Protein AF-0000000071359911 (afdb_homodimer)

pLDDT: mean 90.29, std 14.59, range [31.33, 98.94]

Secondary structure (DSSP, 8-state):
-TTGGGTHHHHHHHHHHHHHHHHHHHHHHSHHHHHHHHHHHHHHHHHHHS-HHHIIIIIHHHHHHHHHHHHHHHHHHT---HHHHHHHHHHHHHHHHHHHHHHHHGGGT-GGGHHHHHHHHHHHHHHHHHHHHHHHT--TTS----SS--S--/-TTGGGSHHHHHHHHHHHHHHHHHHHHHHSHHHHHHHHHHHHHHHHHHHS-HHHIIIIIHHHHHHHHHHHHHHHHHHT---HHHHHHHHHHHHHHHHHHHHHHHHGGGT-GGGHHHHHHHHHHHHHHHHHHHHHHHT--TTS----SS--S--

Foldseek 3Di:
DPPPVVPPVVVVVVVVVVVVVVLVVVLCPDPLLVLLVVLLVLLVVLLVPADPVLVVVPNVLLNVLSVLLNVLSSQLSVDQALQSVVVSLVSNVVSLVVNLVVLVVSCVPPVPRVVSSVVSNVSSVVSVVSSVVVNVPRDLVRHDDPPPPPSVD/DPPPVVPPVVVVVVVVVVVVVVLVVVLCPDPLLVLLVVLLVLLVVLLVPADPVLVVVPNVLLNVLSVLLNVLSSQLSVDQALQSVVVSLVSNVVSLVVNLVVLVVSCVPPVPRVVSSVVSNVSSVVSVVSSVVVNVPRDLVRHDDPPPPPSVD

Organism: NCBI:txid346377

Solvent-accessible surface area (backbone atoms only — not comparable to full-atom values): 16620 Å² total; per-residue (Å²): 135,82,75,67,70,65,59,66,59,51,55,56,46,51,51,47,50,51,49,50,49,52,51,50,49,53,52,58,67,32,69,60,43,46,44,31,49,50,42,32,52,46,42,52,54,42,42,69,67,44,55,71,69,55,29,72,73,42,29,65,60,42,49,49,24,30,52,45,32,41,52,25,50,54,53,24,73,72,51,75,40,29,47,59,31,50,51,24,49,49,53,27,51,54,28,51,51,51,40,51,52,44,57,68,51,45,53,77,79,46,68,85,51,53,70,54,36,52,54,43,49,52,46,52,51,54,39,45,56,45,47,32,58,54,60,70,68,60,52,79,83,44,54,74,90,82,76,61,76,65,79,76,122,134,84,73,67,71,65,57,67,58,51,57,59,48,50,52,47,51,51,48,51,49,51,51,51,51,52,52,59,67,32,69,60,44,46,42,33,49,50,44,32,53,44,43,52,54,41,42,70,68,44,54,71,68,52,28,72,72,41,29,64,60,43,48,48,23,32,49,46,33,41,51,26,50,54,52,25,72,74,52,76,42,30,46,58,30,50,51,24,49,48,52,26,50,54,28,50,52,52,41,51,52,45,56,67,51,46,55,77,79,46,70,85,49,53,69,54,37,52,54,42,49,50,46,51,52,53,38,46,56,45,45,32,58,54,60,69,67,59,54,79,84,44,53,74,88,83,76,60,76,65,79,76,124

Nearest PDB structures (foldseek):
  2rld-assembly1_B  TM=8.698E-01  e=1.666E-02  Bacteroides thetaiotaomicron VPI-5482
  2gsc-assembly1_D  TM=9.274E-01  e=1.027E-01  Xanthomonas campestris pv. campestris
  2rld-assembly1_E  TM=7.750E-01  e=4.577E-02  Bacteroides thetaiotaomicron VPI-5482
  1x8z-assembly1_A-2  TM=4.095E-01  e=6.198E-02  Arabidopsis thaliana
  1x8z-assembly3_A  TM=4.095E-01  e=6.198E-02  Arabidopsis thaliana

Sequence (306 aa):
MWNDFEDDDSWDEEDDGEGYRREQERIENHPVMQKAKDILHLTEAMVGALDEMSKDMYGTFMIEDATLICGKFSGAEGVDDYILKMENAVFMKVHARHLNSMTYSVPMVDTHAEEHLELLRDALEEFKLLFVEWVKGFDPSHKYDDGWGLFLNMWNDFEDDDSWDEEDDGEGYRREQERIENHPVMQKAKDILHLTEAMVGALDEMSKDMYGTFMIEDATLICGKFSGAEGVDDYILKMENAVFMKVHARHLNSMTYSVPMVDTHAEEHLELLRDALEEFKLLFVEWVKGFDPSHKYDDGWGLFLN

Structure (mmCIF, N/CA/C/O backbone):
data_AF-0000000071359911-model_v1
#
loop_
_entity.id
_entity.type
_entity.pdbx_description
1 polymer 'Uncharacterized protein'
#
loop_
_atom_site.group_PDB
_atom_site.id
_atom_site.type_symbol
_atom_site.label_atom_id
_atom_site.label_alt_id
_atom_site.label_comp_id
_atom_site.label_asym_id
_atom_site.label_entity_id
_atom_site.label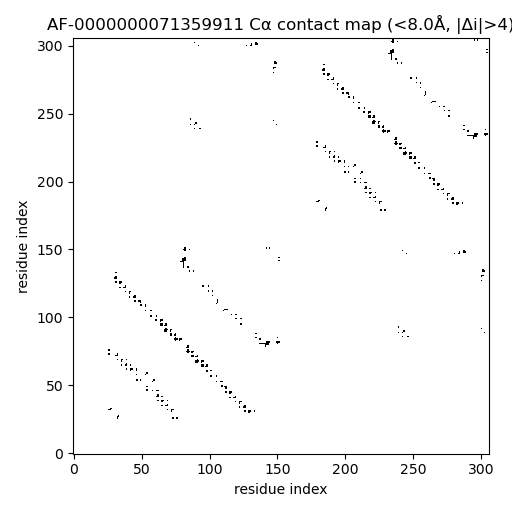_seq_id
_atom_site.pdbx_PDB_ins_code
_atom_site.Cartn_x
_atom_site.Cartn_y
_atom_site.Cartn_z
_atom_site.occupancy
_atom_site.B_iso_or_equiv
_atom_site.auth_seq_id
_atom_site.auth_comp_id
_atom_site.auth_asym_id
_atom_site.auth_atom_id
_atom_site.pdbx_PDB_model_num
ATOM 1 N N . MET A 1 1 ? 49.844 -25.766 -6.02 1 31.33 1 MET A N 1
ATOM 2 C CA . MET A 1 1 ? 49.844 -24.422 -6.57 1 31.33 1 MET A CA 1
ATOM 3 C C . MET A 1 1 ? 48.438 -23.797 -6.484 1 31.33 1 MET A C 1
ATOM 5 O O . MET A 1 1 ? 48.156 -22.828 -7.195 1 31.33 1 MET A O 1
ATOM 9 N N . TRP A 1 2 ? 47.344 -24.438 -5.957 1 46.53 2 TRP A N 1
ATOM 10 C CA . TRP A 1 2 ? 45.906 -24.203 -5.898 1 46.53 2 TRP A CA 1
ATOM 11 C C . TRP A 1 2 ? 45.562 -23.047 -4.965 1 46.53 2 TRP A C 1
ATOM 13 O O . TRP A 1 2 ? 44.406 -22.781 -4.684 1 46.53 2 TRP A O 1
ATOM 23 N N . ASN A 1 3 ? 46.438 -22.484 -4.098 1 48 3 ASN A N 1
ATOM 24 C CA . ASN A 1 3 ? 46.188 -21.5 -3.051 1 48 3 ASN A CA 1
ATOM 25 C C . ASN A 1 3 ? 45.875 -20.125 -3.641 1 48 3 ASN A C 1
ATOM 27 O O . ASN A 1 3 ? 45.562 -19.188 -2.906 1 48 3 ASN A O 1
ATOM 31 N N . ASP A 1 4 ? 46.375 -19.781 -4.836 1 44.22 4 ASP A N 1
ATOM 32 C CA . ASP A 1 4 ? 46.344 -18.375 -5.223 1 44.22 4 ASP A CA 1
ATOM 33 C C . ASP A 1 4 ? 44.938 -17.969 -5.707 1 44.22 4 ASP A C 1
ATOM 35 O O . ASP A 1 4 ? 44.781 -16.875 -6.266 1 44.22 4 ASP A O 1
ATOM 39 N N . PHE A 1 5 ? 44.062 -18.812 -6.039 1 47 5 PHE A N 1
ATOM 40 C CA . PHE A 1 5 ? 42.781 -18.375 -6.539 1 47 5 PHE A CA 1
ATOM 41 C C . PHE A 1 5 ? 42 -17.625 -5.457 1 47 5 PHE A C 1
ATOM 43 O O . PHE A 1 5 ? 40.906 -17.141 -5.695 1 47 5 PHE A O 1
ATOM 50 N N . GLU A 1 6 ? 42.344 -17.766 -4.176 1 46.88 6 GLU A N 1
ATOM 51 C CA . GLU A 1 6 ? 41.562 -17.047 -3.162 1 46.88 6 GLU A CA 1
ATOM 52 C C . GLU A 1 6 ? 41.75 -15.539 -3.307 1 46.88 6 GLU A C 1
ATOM 54 O O . GLU A 1 6 ? 41.062 -14.766 -2.615 1 46.88 6 GLU A O 1
ATOM 59 N N . ASP A 1 7 ? 42.75 -15.047 -3.869 1 49.53 7 ASP A N 1
ATOM 60 C CA . ASP A 1 7 ? 43.031 -13.625 -3.742 1 49.53 7 ASP A CA 1
ATOM 61 C C . ASP A 1 7 ? 42.031 -12.805 -4.566 1 49.53 7 ASP A C 1
ATOM 63 O O . ASP A 1 7 ? 41.688 -11.672 -4.195 1 49.53 7 ASP A O 1
ATOM 67 N N . ASP A 1 8 ? 41.719 -13.25 -5.801 1 48.25 8 ASP A N 1
ATOM 68 C CA . ASP A 1 8 ? 41 -12.328 -6.68 1 48.25 8 ASP A CA 1
ATOM 69 C C . ASP A 1 8 ? 39.562 -12.188 -6.258 1 48.25 8 ASP A C 1
ATOM 71 O O . ASP A 1 8 ? 38.875 -11.234 -6.652 1 48.25 8 ASP A O 1
ATOM 75 N N . ASP A 1 9 ? 38.969 -13.133 -5.586 1 52.31 9 ASP A N 1
ATOM 76 C CA . ASP A 1 9 ? 37.594 -13 -5.188 1 52.31 9 ASP A CA 1
ATOM 77 C C . ASP A 1 9 ? 37.438 -11.977 -4.062 1 52.31 9 ASP A C 1
ATOM 79 O O . ASP A 1 9 ? 36.312 -11.586 -3.717 1 52.31 9 ASP A O 1
ATOM 83 N N . SER A 1 10 ? 38.469 -11.734 -3.219 1 55.44 10 SER A N 1
ATOM 84 C CA . SER A 1 10 ? 38.375 -10.758 -2.139 1 55.44 10 SER A CA 1
ATOM 85 C C . SER A 1 10 ? 38.219 -9.344 -2.686 1 55.44 10 SER A C 1
ATOM 87 O O . SER A 1 10 ? 37.531 -8.508 -2.078 1 55.44 10 SER A O 1
ATOM 89 N N . TRP A 1 11 ? 38.875 -9.039 -3.736 1 54.91 11 TRP A N 1
ATOM 90 C CA . TRP A 1 11 ? 38.781 -7.699 -4.297 1 54.91 11 TRP A CA 1
ATOM 91 C C . TRP A 1 11 ? 37.375 -7.414 -4.816 1 54.91 11 TRP A C 1
ATOM 93 O O . TRP A 1 11 ? 36.844 -6.324 -4.605 1 54.91 11 TRP A O 1
ATOM 103 N N . ASP A 1 12 ? 36.812 -8.391 -5.508 1 57.41 12 ASP A N 1
ATOM 104 C CA . ASP A 1 12 ? 35.469 -8.195 -6.051 1 57.41 12 ASP A CA 1
ATOM 105 C C . ASP A 1 12 ? 34.438 -8.094 -4.93 1 57.41 12 ASP A C 1
ATOM 107 O O . ASP A 1 12 ? 33.469 -7.34 -5.039 1 57.41 12 ASP A O 1
ATOM 111 N N . GLU A 1 13 ? 34.75 -8.82 -3.908 1 58.38 13 GLU A N 1
ATOM 112 C CA . GLU A 1 13 ? 33.844 -8.773 -2.768 1 58.38 13 GLU A CA 1
ATOM 113 C C . GLU A 1 13 ? 33.969 -7.441 -2.027 1 58.38 13 GLU A C 1
ATOM 115 O O . GLU A 1 13 ? 32.969 -6.871 -1.599 1 58.38 13 GLU A O 1
ATOM 120 N N . GLU A 1 14 ? 35.219 -6.988 -1.696 1 58.81 14 GLU A N 1
ATOM 121 C CA . GLU A 1 14 ? 35.438 -5.699 -1.05 1 58.81 14 GLU A CA 1
ATOM 122 C C . GLU A 1 14 ? 34.781 -4.566 -1.85 1 58.81 14 GLU A C 1
ATOM 124 O O . GLU A 1 14 ? 34.188 -3.662 -1.275 1 58.81 14 GLU A O 1
ATOM 129 N N . ASP A 1 15 ? 34.938 -4.691 -3.182 1 62.59 15 ASP A N 1
ATOM 130 C CA . ASP A 1 15 ? 34.375 -3.684 -4.07 1 62.59 15 ASP A CA 1
ATOM 131 C C . ASP A 1 15 ? 32.844 -3.705 -4.012 1 62.59 15 ASP A C 1
ATOM 133 O O . ASP A 1 15 ? 32.219 -2.652 -3.967 1 62.59 15 ASP A O 1
ATOM 137 N N . ASP A 1 16 ? 32.375 -4.945 -3.791 1 74.56 16 ASP A N 1
ATOM 138 C CA . ASP A 1 16 ? 30.938 -5.078 -3.691 1 74.56 16 ASP A CA 1
ATOM 139 C C . ASP A 1 16 ? 30.422 -4.52 -2.365 1 74.56 16 ASP A C 1
ATOM 141 O O . ASP A 1 16 ? 29.391 -3.852 -2.328 1 74.56 16 ASP A O 1
ATOM 145 N N . GLY A 1 17 ? 31.188 -4.746 -1.296 1 81.25 17 GLY A N 1
ATOM 146 C CA . GLY A 1 17 ? 30.812 -4.211 0.006 1 81.25 17 GLY A CA 1
ATOM 147 C C . GLY A 1 17 ? 30.859 -2.697 0.066 1 81.25 17 GLY A C 1
ATOM 148 O O . GLY A 1 17 ? 29.953 -2.066 0.623 1 81.25 17 GLY A O 1
ATOM 149 N N . GLU A 1 18 ? 31.953 -2.17 -0.517 1 86.31 18 GLU A N 1
ATOM 150 C CA . GLU A 1 18 ? 32.062 -0.715 -0.556 1 86.31 18 GLU A CA 1
ATOM 151 C C . GLU A 1 18 ? 30.969 -0.087 -1.401 1 86.31 18 GLU A C 1
ATOM 153 O O . GLU A 1 18 ? 30.453 0.979 -1.063 1 86.31 18 GLU A O 1
ATOM 158 N N . GLY A 1 19 ? 30.688 -0.692 -2.523 1 87.25 19 GLY A N 1
ATOM 159 C CA . GLY A 1 19 ? 29.594 -0.231 -3.352 1 87.25 19 GLY A CA 1
ATOM 160 C C . GLY A 1 19 ? 28.25 -0.23 -2.625 1 87.25 19 GLY A C 1
ATOM 161 O O . GLY A 1 19 ? 27.484 0.731 -2.723 1 87.25 19 GLY A O 1
ATOM 162 N N . TYR A 1 20 ? 28.031 -1.279 -1.991 1 89.5 20 TYR A N 1
ATOM 163 C CA . TYR A 1 20 ? 26.812 -1.385 -1.191 1 89.5 20 TYR A CA 1
ATOM 164 C C . TYR A 1 20 ? 26.766 -0.294 -0.128 1 89.5 20 TYR A C 1
ATOM 166 O O . TYR A 1 20 ? 25.734 0.343 0.068 1 89.5 20 TYR A O 1
ATOM 174 N N . ARG A 1 21 ? 27.875 -0.057 0.559 1 87.56 21 ARG A N 1
ATOM 175 C CA . ARG A 1 21 ? 27.922 0.97 1.596 1 87.56 21 ARG A CA 1
ATOM 176 C C . ARG A 1 21 ? 27.672 2.354 1.007 1 87.56 21 ARG A C 1
ATOM 178 O O . ARG A 1 21 ? 26.938 3.156 1.586 1 87.56 21 ARG A O 1
ATOM 185 N N . ARG A 1 22 ? 28.266 2.602 -0.035 1 90.81 22 ARG A N 1
ATOM 186 C CA . ARG A 1 22 ? 28.094 3.893 -0.691 1 90.81 22 ARG A CA 1
ATOM 187 C C . ARG A 1 22 ? 26.641 4.105 -1.098 1 90.81 22 ARG A C 1
ATOM 189 O O . ARG A 1 22 ? 26.109 5.207 -0.957 1 90.81 22 ARG A O 1
ATOM 196 N N . GLU A 1 23 ? 25.984 3.1 -1.616 1 91.94 23 GLU A N 1
ATOM 197 C CA . GLU A 1 23 ? 24.578 3.172 -2.002 1 91.94 23 GLU A CA 1
ATOM 198 C C . GLU A 1 23 ? 23.688 3.424 -0.789 1 91.94 23 GLU A C 1
ATOM 200 O O . GLU A 1 23 ? 22.75 4.223 -0.855 1 91.94 23 GLU A O 1
ATOM 205 N N . GLN A 1 24 ? 23.953 2.809 0.26 1 92.62 24 GLN A N 1
ATOM 206 C CA . GLN A 1 24 ? 23.203 3 1.493 1 92.62 24 GLN A CA 1
ATOM 207 C C . GLN A 1 24 ? 23.344 4.43 2.01 1 92.62 24 GLN A C 1
ATOM 209 O O . GLN A 1 24 ? 22.375 5.035 2.457 1 92.62 24 GLN A O 1
ATOM 214 N N . GLU A 1 25 ? 24.547 4.91 1.975 1 94.12 25 GLU A N 1
ATOM 215 C CA . GLU A 1 25 ? 24.781 6.281 2.41 1 94.12 25 GLU A CA 1
ATOM 216 C C . GLU A 1 25 ? 24.031 7.277 1.53 1 94.12 25 GLU A C 1
ATOM 218 O O . GLU A 1 25 ? 23.484 8.266 2.027 1 94.12 25 GLU A O 1
ATOM 223 N N . ARG A 1 26 ? 24.141 7.004 0.265 1 96.12 26 ARG A N 1
ATOM 224 C CA . ARG A 1 26 ? 23.406 7.855 -0.667 1 96.12 26 ARG A CA 1
ATOM 225 C C . ARG A 1 26 ? 21.938 7.902 -0.315 1 96.12 26 ARG A C 1
ATOM 227 O O . ARG A 1 26 ? 21.328 8.984 -0.251 1 96.12 26 ARG A O 1
ATOM 234 N N . ILE A 1 27 ? 21.328 6.781 -0.063 1 97.06 27 ILE A N 1
ATOM 235 C CA . ILE A 1 27 ? 19.906 6.68 0.256 1 97.06 27 ILE A CA 1
ATOM 236 C C . ILE A 1 27 ? 19.625 7.359 1.595 1 97.06 27 ILE A C 1
ATOM 238 O O . ILE A 1 27 ? 18.703 8.164 1.71 1 97.06 27 ILE A O 1
ATOM 242 N N . GLU A 1 28 ? 20.438 7.117 2.553 1 96.88 28 GLU A N 1
ATOM 243 C CA . GLU A 1 28 ? 20.25 7.633 3.906 1 96.88 28 GLU A CA 1
ATOM 244 C C . GLU A 1 28 ? 20.359 9.156 3.938 1 96.88 28 GLU A C 1
ATOM 246 O O . GLU A 1 28 ? 19.688 9.812 4.73 1 96.88 28 GLU A O 1
ATOM 251 N N . ASN A 1 29 ? 21.156 9.727 3.098 1 97.25 29 ASN A N 1
ATOM 252 C CA . ASN A 1 29 ? 21.422 11.156 3.135 1 97.25 29 ASN A CA 1
ATOM 253 C C . ASN A 1 29 ? 20.484 11.93 2.191 1 97.25 29 ASN A C 1
ATOM 255 O O . ASN A 1 29 ? 20.516 13.156 2.162 1 97.25 29 ASN A O 1
ATOM 259 N N . HIS A 1 30 ? 19.719 11.219 1.435 1 98.56 30 HIS A N 1
ATOM 260 C CA . HIS A 1 30 ? 18.781 11.875 0.536 1 98.56 30 HIS A CA 1
ATOM 261 C C . HIS A 1 30 ? 17.781 12.719 1.313 1 98.56 30 HIS A C 1
ATOM 263 O O . HIS A 1 30 ? 17.281 12.289 2.357 1 98.56 30 HIS A O 1
ATOM 269 N N . PRO A 1 31 ? 17.406 13.883 0.87 1 98.69 31 PRO A N 1
ATOM 270 C CA . PRO A 1 31 ? 16.5 14.773 1.601 1 98.69 31 PRO A CA 1
ATOM 271 C C . PRO A 1 31 ? 15.148 14.125 1.901 1 98.69 31 PRO A C 1
ATOM 273 O O . PRO A 1 31 ? 14.594 14.32 2.984 1 98.69 31 PRO A O 1
ATOM 276 N N . VAL A 1 32 ? 14.617 13.367 0.978 1 98.88 32 VAL A N 1
ATOM 277 C CA . VAL A 1 32 ? 13.344 12.695 1.188 1 98.88 32 VAL A CA 1
ATOM 278 C C . VAL A 1 32 ? 13.469 11.688 2.326 1 98.88 32 VAL A C 1
ATOM 280 O O . VAL A 1 32 ? 12.594 11.594 3.188 1 98.88 32 VAL A O 1
ATOM 283 N N . MET A 1 33 ? 14.539 10.938 2.367 1 98.88 33 MET A N 1
ATOM 284 C CA . MET A 1 33 ? 14.766 9.977 3.441 1 98.88 33 MET A CA 1
ATOM 285 C C . MET A 1 33 ? 14.953 10.688 4.777 1 98.88 33 MET A C 1
ATOM 287 O O . MET A 1 33 ? 14.422 10.25 5.801 1 98.88 33 MET A O 1
ATOM 291 N N . GLN A 1 34 ? 15.703 11.742 4.75 1 98.81 34 GLN A N 1
ATOM 292 C CA . GLN A 1 34 ? 15.906 12.516 5.969 1 98.81 34 GLN A CA 1
ATOM 293 C C . GLN A 1 34 ? 14.578 12.992 6.547 1 98.81 34 GLN A C 1
ATOM 295 O O . GLN A 1 34 ? 14.344 12.883 7.754 1 98.81 34 GLN A O 1
ATOM 300 N N . LYS A 1 35 ? 13.742 13.461 5.691 1 98.94 35 LYS A N 1
ATOM 301 C CA . LYS A 1 35 ? 12.438 13.914 6.152 1 98.94 35 LYS A CA 1
ATOM 302 C C . LYS A 1 35 ? 11.57 12.742 6.598 1 98.94 35 LYS A C 1
ATOM 304 O O . LYS A 1 35 ? 10.82 12.852 7.57 1 98.94 35 LYS A O 1
ATOM 309 N N . ALA A 1 36 ? 11.602 11.617 5.879 1 98.94 36 ALA A N 1
ATOM 310 C CA . ALA A 1 36 ? 10.867 10.414 6.277 1 98.94 36 ALA A CA 1
ATOM 311 C C . ALA A 1 36 ? 11.305 9.945 7.664 1 98.94 36 ALA A C 1
ATOM 313 O O . ALA A 1 36 ? 10.469 9.586 8.492 1 98.94 36 ALA A O 1
ATOM 314 N N . LYS A 1 37 ? 12.555 9.969 7.906 1 98.81 37 LYS A N 1
ATOM 315 C CA . LYS A 1 37 ? 13.086 9.578 9.211 1 98.81 37 LYS A CA 1
ATOM 316 C C . LYS A 1 37 ? 12.648 10.562 10.297 1 98.81 37 LYS A C 1
ATOM 318 O O . LYS A 1 37 ? 12.352 10.164 11.422 1 98.81 37 LYS A O 1
ATOM 323 N N . ASP A 1 38 ? 12.719 11.844 9.953 1 98.69 38 ASP A N 1
ATOM 324 C CA . ASP A 1 38 ? 12.18 12.836 10.875 1 98.69 38 ASP A CA 1
ATOM 325 C C . ASP A 1 38 ? 10.734 12.5 11.258 1 98.69 38 ASP A C 1
ATOM 327 O O . ASP A 1 38 ? 10.375 12.555 12.438 1 98.69 38 ASP A O 1
ATOM 331 N N . ILE A 1 39 ? 9.938 12.109 10.289 1 98.88 39 ILE A N 1
ATOM 332 C CA . ILE A 1 39 ? 8.539 11.75 10.5 1 98.88 39 ILE A CA 1
ATOM 333 C C . ILE A 1 39 ? 8.453 10.531 11.406 1 98.88 39 ILE A C 1
ATOM 335 O O . ILE A 1 39 ? 7.645 10.5 12.336 1 98.88 39 ILE A O 1
ATOM 339 N N . LEU A 1 40 ? 9.266 9.586 11.125 1 98.81 40 LEU A N 1
ATOM 340 C CA . LEU A 1 40 ? 9.273 8.383 11.953 1 98.81 40 LEU A CA 1
ATOM 341 C C . LEU A 1 40 ? 9.602 8.719 13.398 1 98.81 40 LEU A C 1
ATOM 343 O O . LEU A 1 40 ? 8.906 8.289 14.32 1 98.81 40 LEU A O 1
ATOM 347 N N . HIS A 1 41 ? 10.602 9.555 13.625 1 98.12 41 HIS A N 1
ATOM 348 C CA . HIS A 1 41 ? 11.016 9.945 14.969 1 98.12 41 HIS A CA 1
ATOM 349 C C . HIS A 1 41 ? 9.922 10.734 15.672 1 98.12 41 HIS A C 1
ATOM 351 O O . HIS A 1 41 ? 9.625 10.492 16.844 1 98.12 41 HIS A O 1
ATOM 357 N N . LEU A 1 42 ? 9.344 11.68 14.992 1 97.5 42 LEU A N 1
ATOM 358 C CA . LEU A 1 42 ? 8.266 12.477 15.555 1 97.5 42 LEU A CA 1
ATOM 359 C C . LEU A 1 42 ? 7.066 11.594 15.906 1 97.5 42 LEU A C 1
ATOM 361 O O . LEU A 1 42 ? 6.422 11.789 16.938 1 97.5 42 LEU A O 1
ATOM 365 N N . THR A 1 43 ? 6.766 10.602 15.055 1 97.81 43 THR A N 1
ATOM 366 C CA . THR A 1 43 ? 5.656 9.688 15.289 1 97.81 43 THR A CA 1
ATOM 367 C C . THR A 1 43 ? 5.902 8.844 16.531 1 97.81 43 THR A C 1
ATOM 369 O O . THR A 1 43 ? 5.008 8.664 17.359 1 97.81 43 THR A O 1
ATOM 372 N N . GLU A 1 44 ? 7.098 8.359 16.625 1 96.88 44 GLU A N 1
ATOM 373 C CA . GLU A 1 44 ? 7.453 7.578 17.797 1 96.88 44 GLU A CA 1
ATOM 374 C C . GLU A 1 44 ? 7.289 8.391 19.078 1 96.88 44 GLU A C 1
ATOM 376 O O . GLU A 1 44 ? 6.75 7.902 20.078 1 96.88 44 GLU A O 1
ATOM 381 N N . ALA A 1 45 ? 7.793 9.578 19.047 1 93.94 45 ALA A N 1
ATOM 382 C CA . ALA A 1 45 ? 7.672 10.469 20.203 1 93.94 45 ALA A CA 1
ATOM 383 C C . ALA A 1 45 ? 6.207 10.734 20.531 1 93.94 45 ALA A C 1
ATOM 385 O O . ALA A 1 45 ? 5.809 10.68 21.703 1 93.94 45 ALA A O 1
ATOM 386 N N . MET A 1 46 ? 5.465 11 19.516 1 93.31 46 MET A N 1
ATOM 387 C CA . MET A 1 46 ? 4.043 11.289 19.688 1 93.31 46 MET A CA 1
ATOM 388 C C . MET A 1 46 ? 3.312 10.078 20.266 1 93.31 46 MET A C 1
ATOM 390 O O . MET A 1 46 ? 2.533 10.211 21.219 1 93.31 46 MET A O 1
ATOM 394 N N . VAL A 1 47 ? 3.504 8.938 19.688 1 94 47 VAL A N 1
ATOM 395 C CA . VAL A 1 47 ? 2.848 7.723 20.141 1 94 47 VAL A CA 1
ATOM 396 C C . VAL A 1 47 ? 3.254 7.43 21.594 1 94 47 VAL A C 1
ATOM 398 O O . VAL A 1 47 ? 2.436 6.973 22.391 1 94 47 VAL A O 1
ATOM 401 N N . GLY A 1 48 ? 4.527 7.691 21.938 1 92.38 48 GLY A N 1
ATOM 402 C CA . GLY A 1 48 ? 5.012 7.52 23.297 1 92.38 48 GLY A CA 1
ATOM 403 C C . GLY A 1 48 ? 4.305 8.406 24.297 1 9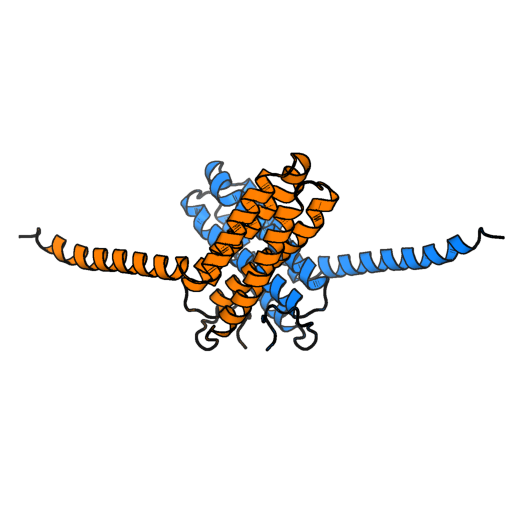2.38 48 GLY A C 1
ATOM 404 O O . GLY A 1 48 ? 4.211 8.07 25.484 1 92.38 48 GLY A O 1
ATOM 405 N N . ALA A 1 49 ? 3.779 9.539 23.844 1 88.94 49 ALA A N 1
ATOM 406 C CA . ALA A 1 49 ? 3.146 10.523 24.719 1 88.94 49 ALA A CA 1
ATOM 407 C C . ALA A 1 49 ? 1.643 10.289 24.812 1 88.94 49 ALA A C 1
ATOM 409 O O . ALA A 1 49 ? 0.952 10.945 25.594 1 88.94 49 ALA A O 1
ATOM 410 N N . LEU A 1 50 ? 1.084 9.328 24.031 1 90.31 50 LEU A N 1
ATOM 411 C CA . LEU A 1 50 ? -0.354 9.086 24.016 1 90.31 50 LEU A CA 1
ATOM 412 C C . LEU A 1 50 ? -0.783 8.32 25.266 1 90.31 50 LEU A C 1
ATOM 414 O O . LEU A 1 50 ? 0.007 7.57 25.844 1 90.31 50 LEU A O 1
ATOM 418 N N . ASP A 1 51 ? -2.006 8.531 25.656 1 90.12 51 ASP A N 1
ATOM 419 C CA . ASP A 1 51 ? -2.553 7.676 26.703 1 90.12 51 ASP A CA 1
ATOM 420 C C . ASP A 1 51 ? -2.779 6.254 26.188 1 90.12 51 ASP A C 1
ATOM 422 O O . ASP A 1 51 ? -2.631 5.984 25 1 90.12 51 ASP A O 1
ATOM 426 N N . GLU A 1 52 ? -3.154 5.383 27.047 1 91.62 52 GLU A N 1
ATOM 427 C CA . GLU A 1 52 ? -3.219 3.959 26.719 1 91.62 52 GLU A CA 1
ATOM 428 C C . GLU A 1 52 ? -4.293 3.68 25.672 1 91.62 52 GLU A C 1
ATOM 430 O O . GLU A 1 52 ? -4.086 2.883 24.766 1 91.62 52 GLU A O 1
ATOM 435 N N . MET A 1 53 ? -5.418 4.297 25.797 1 90.94 53 MET A N 1
ATOM 436 C CA . MET A 1 53 ? -6.516 4.074 24.859 1 90.94 53 MET A CA 1
ATOM 437 C C . MET A 1 53 ? -6.137 4.543 23.469 1 90.94 53 MET A C 1
ATOM 439 O O . MET A 1 53 ? -6.332 3.814 22.484 1 90.94 53 MET A O 1
ATOM 443 N N . SER A 1 54 ? -5.574 5.719 23.359 1 90.44 54 SER A N 1
ATOM 444 C CA . SER A 1 54 ? -5.156 6.281 22.078 1 90.44 54 SER A CA 1
ATOM 445 C C . SER A 1 54 ? -4.039 5.457 21.453 1 90.44 54 SER A C 1
ATOM 447 O O . SER A 1 54 ? -4.004 5.273 20.234 1 90.44 54 SER A O 1
ATOM 449 N N . LYS A 1 55 ? -3.184 5.016 22.266 1 93.06 55 LYS A N 1
ATOM 450 C CA . LYS A 1 55 ? -2.09 4.172 21.797 1 93.06 55 LYS A CA 1
ATOM 451 C C . LYS A 1 55 ? -2.617 2.869 21.203 1 93.06 55 LYS A C 1
ATOM 453 O O . LYS A 1 55 ? -2.141 2.418 20.156 1 93.06 55 LYS A O 1
ATOM 458 N N . ASP A 1 56 ? -3.594 2.355 21.859 1 93.62 56 ASP A N 1
ATOM 459 C CA . ASP A 1 56 ? -4.188 1.107 21.391 1 93.62 56 ASP A CA 1
ATOM 460 C C . ASP A 1 56 ? -4.938 1.315 20.078 1 93.62 56 ASP A C 1
ATOM 462 O O . ASP A 1 56 ? -4.949 0.432 19.219 1 93.62 56 ASP A O 1
ATOM 466 N N . MET A 1 57 ? -5.461 2.479 19.938 1 93.69 57 MET A N 1
ATOM 467 C CA . MET A 1 57 ? -6.324 2.74 18.797 1 93.69 57 MET A CA 1
ATOM 468 C C . MET A 1 57 ? -5.504 3.168 17.578 1 93.69 57 MET A C 1
ATOM 470 O O . MET A 1 57 ? -5.824 2.805 16.453 1 93.69 57 MET A O 1
ATOM 474 N N . TYR A 1 58 ? -4.473 3.979 17.844 1 94.06 58 TYR A N 1
ATOM 475 C CA . TYR A 1 58 ? -3.859 4.645 16.703 1 94.06 58 TYR A CA 1
ATOM 476 C C . TYR A 1 58 ? -2.363 4.355 16.641 1 94.06 58 TYR A C 1
ATOM 478 O O . TYR A 1 58 ? -1.742 4.477 15.586 1 94.06 58 TYR A O 1
ATOM 486 N N . GLY A 1 59 ? -1.757 3.979 17.75 1 95.56 59 GLY A N 1
ATOM 487 C CA . GLY A 1 59 ? -0.308 3.939 17.875 1 95.56 59 GLY A CA 1
ATOM 488 C C . GLY A 1 59 ? 0.347 3.012 16.859 1 95.56 59 GLY A C 1
ATOM 489 O O . GLY A 1 59 ? 1.284 3.404 16.172 1 95.56 59 GLY A O 1
ATOM 490 N N . THR A 1 60 ? -0.171 1.823 16.797 1 96.56 60 THR A N 1
ATOM 491 C CA . THR A 1 60 ? 0.387 0.822 15.891 1 96.56 60 THR A CA 1
ATOM 492 C C . THR A 1 60 ? 0.272 1.277 14.438 1 96.56 60 THR A C 1
ATOM 494 O O . THR A 1 60 ? 1.228 1.16 13.672 1 96.56 60 THR A O 1
ATOM 497 N N . PHE A 1 61 ? -0.792 1.85 14.07 1 96.44 61 PHE A N 1
ATOM 498 C CA . PHE A 1 61 ? -1.028 2.293 12.695 1 96.44 61 PHE A CA 1
ATOM 499 C C . PHE A 1 61 ? -0.119 3.465 12.344 1 96.44 61 PHE A C 1
ATOM 501 O O . PHE A 1 61 ? 0.417 3.527 11.234 1 96.44 61 PHE A O 1
ATOM 508 N N . MET A 1 62 ? 0.033 4.367 13.305 1 97.75 62 MET A N 1
ATOM 509 C CA . MET A 1 62 ? 0.869 5.539 13.055 1 97.75 62 MET A CA 1
ATOM 510 C C . MET A 1 62 ? 2.326 5.137 12.859 1 97.75 62 MET A C 1
ATOM 512 O O . MET A 1 62 ? 2.979 5.59 11.914 1 97.75 62 MET A O 1
ATOM 516 N N . ILE A 1 63 ? 2.764 4.211 13.68 1 98.56 63 ILE A N 1
ATOM 517 C CA . ILE A 1 63 ? 4.141 3.74 13.578 1 98.56 63 ILE A CA 1
ATOM 518 C C . ILE A 1 63 ? 4.328 2.959 12.281 1 98.56 63 ILE A C 1
ATOM 520 O O . ILE A 1 63 ? 5.324 3.137 11.578 1 98.56 63 ILE A O 1
ATOM 524 N N . GLU A 1 64 ? 3.389 2.141 11.953 1 98.06 64 GLU A N 1
ATOM 525 C CA . GLU A 1 64 ? 3.445 1.391 10.703 1 98.06 64 GLU A CA 1
ATOM 526 C C . GLU A 1 64 ? 3.535 2.328 9.5 1 98.06 64 GLU A C 1
ATOM 528 O O . GLU A 1 64 ? 4.371 2.131 8.617 1 98.06 64 GLU A O 1
ATOM 533 N N . ASP A 1 65 ? 2.713 3.361 9.445 1 98.69 65 ASP A N 1
ATOM 534 C CA . ASP A 1 65 ? 2.727 4.312 8.344 1 98.69 65 ASP A CA 1
ATOM 535 C C . ASP A 1 65 ? 4.098 4.973 8.203 1 98.69 65 ASP A C 1
ATOM 537 O O . ASP A 1 65 ? 4.672 5.004 7.113 1 98.69 65 ASP A O 1
ATOM 541 N N . ALA A 1 66 ? 4.555 5.434 9.336 1 98.88 66 ALA A N 1
ATOM 542 C CA . ALA A 1 66 ? 5.836 6.137 9.305 1 98.88 66 ALA A CA 1
ATOM 543 C C . ALA A 1 66 ? 6.965 5.199 8.875 1 98.88 66 ALA A C 1
ATOM 545 O O . ALA A 1 66 ? 7.832 5.582 8.086 1 98.88 66 ALA A O 1
ATOM 546 N N . THR A 1 67 ? 6.965 4.004 9.32 1 98.81 67 THR A N 1
ATOM 547 C CA . THR A 1 67 ? 7.973 3.004 8.984 1 98.81 67 THR A CA 1
ATOM 548 C C . THR A 1 67 ? 7.91 2.656 7.496 1 98.81 67 THR A C 1
ATOM 550 O O . THR A 1 67 ? 8.945 2.555 6.836 1 98.81 67 THR A O 1
ATOM 553 N N . LEU A 1 68 ? 6.746 2.514 6.965 1 98.69 68 LEU A N 1
ATOM 554 C CA . LEU A 1 68 ? 6.566 2.131 5.566 1 98.69 68 LEU A CA 1
ATOM 555 C C . LEU A 1 68 ? 7.027 3.248 4.637 1 98.69 68 LEU A C 1
ATOM 557 O O . LEU A 1 68 ? 7.559 2.98 3.555 1 98.69 68 LEU A O 1
ATOM 561 N N . ILE A 1 69 ? 6.809 4.52 5.039 1 98.94 69 ILE A N 1
ATOM 562 C CA . ILE A 1 69 ? 7.305 5.625 4.227 1 98.94 69 ILE A CA 1
ATOM 563 C C . ILE A 1 69 ? 8.812 5.473 4.008 1 98.94 69 ILE A C 1
ATOM 565 O O . ILE A 1 69 ? 9.289 5.523 2.873 1 98.94 69 ILE A O 1
ATOM 569 N N . CYS A 1 70 ? 9.562 5.168 5.078 1 98.75 70 CYS A N 1
ATOM 570 C CA . CYS A 1 70 ? 11.008 4.992 4.992 1 98.75 70 CYS A CA 1
ATOM 571 C C . CYS A 1 70 ? 11.352 3.787 4.125 1 98.75 70 CYS A C 1
ATOM 573 O O . CYS A 1 70 ? 12.195 3.887 3.23 1 98.75 70 CYS A O 1
ATOM 575 N N . GLY A 1 71 ? 10.734 2.717 4.398 1 98.62 71 GLY A N 1
ATOM 576 C CA . GLY A 1 71 ? 11.031 1.495 3.666 1 98.62 71 GLY A CA 1
ATOM 577 C C . GLY A 1 71 ? 10.734 1.603 2.182 1 98.62 71 GLY A C 1
ATOM 578 O O . GLY A 1 71 ? 11.523 1.133 1.354 1 98.62 71 GLY A O 1
ATOM 579 N N . LYS A 1 72 ? 9.625 2.178 1.859 1 98.81 72 LYS A N 1
ATOM 580 C CA . LYS A 1 72 ? 9.219 2.283 0.46 1 98.81 72 LYS A CA 1
ATOM 581 C C . LYS A 1 72 ? 10.109 3.262 -0.297 1 98.81 72 LYS A C 1
ATOM 583 O O . LYS A 1 72 ? 10.391 3.066 -1.48 1 98.81 72 LYS A O 1
ATOM 588 N N . PHE A 1 73 ? 10.602 4.344 0.386 1 98.94 73 PHE A N 1
ATOM 589 C CA . PHE A 1 73 ? 11.586 5.211 -0.251 1 98.94 73 PHE A CA 1
ATOM 590 C C . PHE A 1 73 ? 12.859 4.434 -0.581 1 98.94 73 PHE A C 1
ATOM 592 O O . PHE A 1 73 ? 13.383 4.527 -1.693 1 98.94 73 PHE A O 1
ATOM 599 N N . SER A 1 74 ? 13.359 3.693 0.441 1 98.69 74 SER A N 1
ATOM 600 C CA . SER A 1 74 ? 14.547 2.873 0.221 1 98.69 74 SER A CA 1
ATOM 601 C C . SER A 1 74 ? 14.344 1.899 -0.934 1 98.69 74 SER A C 1
ATOM 603 O O . SER A 1 74 ? 15.234 1.703 -1.757 1 98.69 74 SER A O 1
ATOM 605 N N . GLY A 1 75 ? 13.18 1.353 -0.996 1 98.19 75 GLY A N 1
ATOM 606 C CA . GLY A 1 75 ? 12.852 0.447 -2.084 1 98.19 75 GLY A CA 1
ATOM 607 C C . GLY A 1 75 ? 12.875 1.115 -3.445 1 98.19 75 GLY A C 1
ATOM 608 O O . GLY A 1 75 ? 13.383 0.544 -4.414 1 98.19 75 GLY A O 1
ATOM 609 N N . ALA A 1 76 ? 12.367 2.268 -3.531 1 98.56 76 ALA A N 1
ATOM 610 C CA . ALA A 1 76 ? 12.336 3.008 -4.789 1 98.56 76 ALA A CA 1
ATOM 611 C C . ALA A 1 76 ? 13.742 3.389 -5.238 1 98.56 76 ALA A C 1
ATOM 613 O O . ALA A 1 76 ? 14.07 3.314 -6.426 1 98.56 76 ALA A O 1
ATOM 614 N N . GLU A 1 77 ? 14.57 3.816 -4.234 1 98 77 GLU A N 1
ATOM 615 C CA . GLU A 1 77 ? 15.922 4.262 -4.547 1 98 77 GLU A CA 1
ATOM 616 C C . GLU A 1 77 ? 16.828 3.08 -4.875 1 98 77 GLU A C 1
ATOM 618 O O . GLU A 1 77 ? 17.891 3.252 -5.488 1 98 77 GLU A O 1
ATOM 623 N N . GLY A 1 78 ? 16.422 1.864 -4.512 1 95.62 78 GLY A N 1
ATOM 624 C CA . GLY A 1 78 ? 17.234 0.674 -4.742 1 95.62 78 GLY A CA 1
ATOM 625 C C . GLY A 1 78 ? 16.984 0.039 -6.098 1 95.62 78 GLY A C 1
ATOM 626 O O . GLY A 1 78 ? 17.562 -0.998 -6.418 1 95.62 78 GLY A O 1
ATOM 627 N N . VAL A 1 79 ? 16.109 0.597 -6.938 1 96.38 79 VAL A N 1
ATOM 628 C CA . VAL A 1 79 ? 15.789 0.032 -8.242 1 96.38 79 VAL A CA 1
ATOM 629 C C . VAL A 1 79 ? 15.82 1.13 -9.305 1 96.38 79 VAL A C 1
ATOM 631 O O . VAL A 1 79 ? 15.773 2.318 -8.977 1 96.38 79 VAL A O 1
ATOM 634 N N . ASP A 1 80 ? 15.859 0.714 -10.586 1 95.5 80 ASP A N 1
ATOM 635 C CA . ASP A 1 80 ? 15.844 1.671 -11.695 1 95.5 80 ASP A CA 1
ATOM 636 C C . ASP A 1 80 ? 14.516 1.606 -12.453 1 95.5 80 ASP A C 1
ATOM 638 O O . ASP A 1 80 ? 14.148 2.559 -13.141 1 95.5 80 ASP A O 1
ATOM 642 N N . ASP A 1 81 ? 13.828 0.57 -12.32 1 97.69 81 ASP A N 1
ATOM 643 C CA . ASP A 1 81 ? 12.594 0.319 -13.062 1 97.69 81 ASP A CA 1
ATOM 644 C C . ASP A 1 81 ? 11.516 1.328 -12.688 1 97.69 81 ASP A C 1
ATOM 646 O O . ASP A 1 81 ? 11.164 1.465 -11.508 1 97.69 81 ASP A O 1
ATOM 650 N N . TYR A 1 82 ? 10.953 2.035 -13.664 1 98 82 TYR A N 1
ATOM 651 C CA . TYR A 1 82 ? 9.977 3.1 -13.469 1 98 82 TYR A CA 1
ATOM 652 C C . TYR A 1 82 ? 8.727 2.572 -12.773 1 98 82 TYR A C 1
ATOM 654 O O . TYR A 1 82 ? 8.188 3.227 -11.883 1 98 82 TYR A O 1
ATOM 662 N N . ILE A 1 83 ? 8.273 1.406 -13.141 1 98.19 83 ILE A N 1
ATOM 663 C CA . ILE A 1 83 ? 7.047 0.846 -12.578 1 98.19 83 ILE A CA 1
ATOM 664 C C . ILE A 1 83 ? 7.23 0.592 -11.086 1 98.19 83 ILE A C 1
ATOM 666 O O . ILE A 1 83 ? 6.402 1.001 -10.273 1 98.19 83 ILE A O 1
ATOM 670 N N . LEU A 1 84 ? 8.32 0.026 -10.719 1 98.38 84 LEU A N 1
ATOM 671 C CA . LEU A 1 84 ? 8.602 -0.277 -9.32 1 98.38 84 LEU A CA 1
ATOM 672 C C . LEU A 1 84 ? 8.773 1.004 -8.508 1 98.38 84 LEU A C 1
ATOM 674 O O . LEU A 1 84 ? 8.312 1.086 -7.367 1 98.38 84 LEU A O 1
ATOM 678 N N . LYS A 1 85 ? 9.469 1.977 -9.094 1 98.62 85 LYS A N 1
ATOM 679 C CA . LYS A 1 85 ? 9.617 3.252 -8.398 1 98.62 85 LYS A CA 1
ATOM 680 C C . LYS A 1 85 ? 8.258 3.902 -8.148 1 98.62 85 LYS A C 1
ATOM 682 O O . LYS A 1 85 ? 7.988 4.383 -7.047 1 98.62 85 LYS A O 1
ATOM 687 N N . MET A 1 86 ? 7.379 3.854 -9.156 1 98.5 86 MET A N 1
ATOM 688 C CA . MET A 1 86 ? 6.051 4.445 -9.031 1 98.5 86 MET A CA 1
ATOM 689 C C . MET A 1 86 ? 5.223 3.707 -7.984 1 98.5 86 MET A C 1
ATOM 691 O O . MET A 1 86 ? 4.508 4.332 -7.199 1 98.5 86 MET A O 1
ATOM 695 N N . GLU A 1 87 ? 5.277 2.391 -7.949 1 98.75 87 GLU A N 1
ATOM 696 C CA . GLU A 1 87 ? 4.57 1.625 -6.93 1 98.75 87 GLU A CA 1
ATOM 697 C C . GLU A 1 87 ? 4.992 2.053 -5.527 1 98.75 87 GLU A C 1
ATOM 699 O O . GLU A 1 87 ? 4.148 2.305 -4.664 1 98.75 87 GLU A O 1
ATOM 704 N N . ASN A 1 88 ? 6.285 2.158 -5.32 1 98.81 88 ASN A N 1
ATOM 705 C CA . ASN A 1 88 ? 6.797 2.574 -4.02 1 98.81 88 ASN A CA 1
ATOM 706 C C . ASN A 1 88 ? 6.359 3.996 -3.672 1 98.81 88 ASN A C 1
ATOM 708 O O . ASN A 1 88 ? 6.016 4.281 -2.523 1 98.81 88 ASN A O 1
ATOM 712 N N . ALA A 1 89 ? 6.363 4.859 -4.664 1 98.88 89 ALA A N 1
ATOM 713 C CA . ALA A 1 89 ? 5.922 6.234 -4.445 1 98.88 89 ALA A CA 1
ATOM 714 C C . ALA A 1 89 ? 4.457 6.277 -4.016 1 98.88 89 ALA A C 1
ATOM 716 O O . ALA A 1 89 ? 4.094 7.035 -3.111 1 98.88 89 ALA A O 1
ATOM 717 N N . VAL A 1 90 ? 3.625 5.449 -4.664 1 98.88 90 VAL A N 1
ATOM 718 C CA . VAL A 1 90 ? 2.209 5.398 -4.316 1 98.88 90 VAL A CA 1
ATOM 719 C C . VAL A 1 90 ? 2.049 4.961 -2.861 1 98.88 90 VAL A C 1
ATOM 721 O O . VAL A 1 90 ? 1.259 5.539 -2.113 1 98.88 90 VAL A O 1
ATOM 724 N N . PHE A 1 91 ? 2.754 3.932 -2.418 1 98.81 91 PHE A N 1
ATOM 725 C CA . PHE A 1 91 ? 2.701 3.471 -1.036 1 98.81 91 PHE A CA 1
ATOM 726 C C . PHE A 1 91 ? 3.094 4.586 -0.076 1 98.81 91 PHE A C 1
ATOM 728 O O . PHE A 1 91 ? 2.416 4.816 0.928 1 98.81 91 PHE A O 1
ATOM 735 N N . MET A 1 92 ? 4.184 5.281 -0.379 1 98.94 92 MET A N 1
ATOM 736 C CA . MET A 1 92 ? 4.645 6.383 0.462 1 98.94 92 MET A CA 1
ATOM 737 C C . MET A 1 92 ? 3.559 7.445 0.612 1 98.94 92 MET A C 1
ATOM 739 O O . MET A 1 92 ? 3.252 7.871 1.727 1 98.94 92 MET A O 1
ATOM 743 N N . LYS A 1 93 ? 2.996 7.812 -0.486 1 98.88 93 LYS A N 1
ATOM 744 C CA . LYS A 1 93 ? 1.949 8.828 -0.501 1 98.88 93 LYS A CA 1
ATOM 745 C C . LYS A 1 93 ? 0.772 8.422 0.38 1 98.88 93 LYS A C 1
ATOM 747 O O . LYS A 1 93 ? 0.342 9.188 1.245 1 98.88 93 LYS A O 1
ATOM 752 N N . VAL A 1 94 ? 0.266 7.215 0.146 1 98.81 94 VAL A N 1
ATOM 753 C CA . VAL A 1 94 ? -0.947 6.781 0.832 1 98.81 94 VAL A CA 1
ATOM 754 C C . VAL A 1 94 ? -0.682 6.668 2.332 1 98.81 94 VAL A C 1
ATOM 756 O O . VAL A 1 94 ? -1.522 7.051 3.146 1 98.81 94 VAL A O 1
ATOM 759 N N . HIS A 1 95 ? 0.478 6.184 2.705 1 98.81 95 HIS A N 1
ATOM 760 C CA . HIS A 1 95 ? 0.812 6.066 4.121 1 98.81 95 HIS A CA 1
ATOM 761 C C . HIS A 1 95 ? 1.026 7.438 4.75 1 98.81 95 HIS A C 1
ATOM 763 O O . HIS A 1 95 ? 0.652 7.664 5.902 1 98.81 95 HIS A O 1
ATOM 769 N N . ALA A 1 96 ? 1.681 8.344 4.027 1 98.88 96 ALA A N 1
ATOM 770 C CA . ALA A 1 96 ? 1.839 9.703 4.531 1 98.88 96 ALA A CA 1
ATOM 771 C C . ALA A 1 96 ? 0.482 10.367 4.75 1 98.88 96 ALA A C 1
ATOM 773 O O . ALA A 1 96 ? 0.256 11.008 5.781 1 98.88 96 ALA A O 1
ATOM 774 N N . ARG A 1 97 ? -0.395 10.172 3.779 1 98.62 97 ARG A N 1
ATOM 775 C CA . ARG A 1 97 ? -1.734 10.742 3.885 1 98.62 97 ARG A CA 1
ATOM 776 C C . ARG A 1 97 ? -2.504 10.125 5.047 1 98.62 97 ARG A C 1
ATOM 778 O O . ARG A 1 97 ? -3.201 10.828 5.781 1 98.62 97 ARG A O 1
ATOM 785 N N . HIS A 1 98 ? -2.408 8.812 5.184 1 98.12 98 HIS A N 1
ATOM 786 C CA . HIS A 1 98 ? -3.08 8.141 6.285 1 98.12 98 HIS A CA 1
ATOM 787 C C . HIS A 1 98 ? -2.555 8.633 7.633 1 98.12 98 HIS A C 1
ATOM 789 O O . HIS A 1 98 ? -3.336 8.906 8.547 1 98.12 98 HIS A O 1
ATOM 795 N N . LEU A 1 99 ? -1.234 8.781 7.777 1 98.44 99 LEU A N 1
ATOM 796 C CA . LEU A 1 99 ? -0.625 9.297 9 1 98.44 99 LEU A CA 1
ATOM 797 C C . LEU A 1 99 ? -1.12 10.711 9.297 1 98.44 99 LEU A C 1
ATOM 799 O O . LEU A 1 99 ? -1.473 11.023 10.438 1 98.44 99 LEU A O 1
ATOM 803 N N . ASN A 1 100 ? -1.149 11.516 8.258 1 98.19 100 ASN A N 1
ATOM 804 C CA . ASN A 1 100 ? -1.665 12.875 8.414 1 98.19 100 ASN A CA 1
ATOM 805 C C . ASN A 1 100 ? -3.104 12.867 8.922 1 98.19 100 ASN A C 1
ATOM 807 O O . ASN A 1 100 ? -3.451 13.641 9.82 1 98.19 100 ASN A O 1
ATOM 811 N N . SER A 1 101 ? -3.926 12.016 8.352 1 96.44 101 SER A N 1
ATOM 812 C CA . SER A 1 101 ? -5.312 11.914 8.797 1 96.44 101 SER A CA 1
ATOM 813 C C . SER A 1 101 ? -5.395 11.539 10.273 1 96.44 101 SER A C 1
ATOM 815 O O . SER A 1 101 ? -6.211 12.094 11.016 1 96.44 101 SER A O 1
ATOM 817 N N . MET A 1 102 ? -4.574 10.68 10.703 1 95 102 MET A N 1
ATOM 818 C CA . MET A 1 102 ? -4.582 10.227 12.094 1 95 102 MET A CA 1
ATOM 819 C C . MET A 1 102 ? -4.207 11.359 13.039 1 95 102 MET A C 1
ATOM 821 O O . MET A 1 102 ? -4.715 11.43 14.164 1 95 102 MET A O 1
ATOM 825 N N . THR A 1 103 ? -3.32 12.266 12.578 1 94.31 103 THR A N 1
ATOM 826 C CA . THR A 1 103 ? -2.947 13.398 13.422 1 94.31 103 THR A CA 1
ATOM 827 C C . THR A 1 103 ? -4.164 14.258 13.742 1 94.31 103 THR A C 1
ATOM 829 O O . THR A 1 103 ? -4.1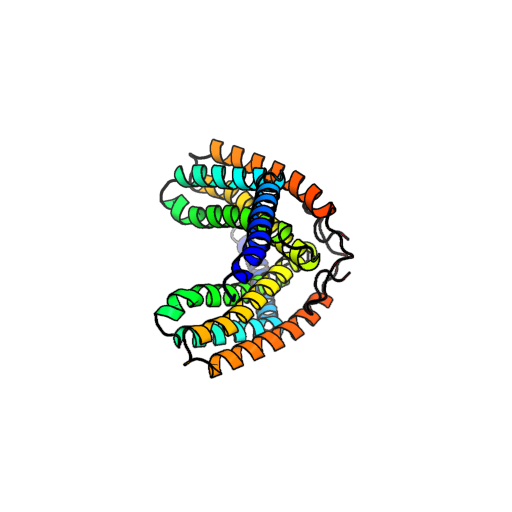76 14.977 14.75 1 94.31 103 THR A O 1
ATOM 832 N N . TYR A 1 104 ? -5.164 14.195 12.938 1 92.94 104 TYR A N 1
ATOM 833 C CA . TYR A 1 104 ? -6.375 14.969 13.195 1 92.94 104 TYR A CA 1
ATOM 834 C C . TYR A 1 104 ? -7.391 14.148 13.984 1 92.94 104 TYR A C 1
ATOM 836 O O . TYR A 1 104 ? -8.305 14.703 14.602 1 92.94 104 TYR A O 1
ATOM 844 N N . SER A 1 105 ? -7.234 12.875 13.961 1 91.69 105 SER A N 1
ATOM 845 C CA . SER A 1 105 ? -8.164 11.992 14.656 1 91.69 105 SER A CA 1
ATOM 846 C C . SER A 1 105 ? -7.785 11.828 16.125 1 91.69 105 SER A C 1
ATOM 848 O O . SER A 1 105 ? -8.656 11.695 16.984 1 91.69 105 SER A O 1
ATOM 850 N N . VAL A 1 106 ? -6.539 11.898 16.484 1 90.06 106 VAL A N 1
ATOM 851 C CA . VAL A 1 106 ? -6.008 11.594 17.812 1 90.06 106 VAL A CA 1
ATOM 852 C C . VAL A 1 106 ? -6.559 12.594 18.828 1 90.06 106 VAL A C 1
ATOM 854 O O . VAL A 1 106 ? -7.008 12.211 19.906 1 90.06 106 VAL A O 1
ATOM 857 N N . PRO A 1 107 ? -6.582 13.914 18.547 1 86.44 107 PRO A N 1
ATOM 858 C CA . PRO A 1 107 ? -7.07 14.883 19.531 1 86.44 107 PRO A CA 1
ATOM 859 C C . PRO A 1 107 ? -8.531 14.648 19.906 1 86.44 107 PRO A C 1
ATOM 861 O O . PRO A 1 107 ? -8.984 15.133 20.953 1 86.44 107 PRO A O 1
ATOM 864 N N . MET A 1 108 ? -9.18 13.898 19.094 1 82.25 108 MET A N 1
ATOM 865 C CA . MET A 1 108 ? -10.586 13.602 19.391 1 82.25 108 MET A CA 1
ATOM 866 C C . MET A 1 108 ? -10.703 12.633 20.562 1 82.25 108 MET A C 1
ATOM 868 O O . MET A 1 108 ? -11.766 12.523 21.172 1 82.25 108 MET A O 1
ATOM 872 N N . VAL A 1 109 ? -9.641 12.047 20.891 1 79 109 VAL A N 1
ATOM 873 C CA . VAL A 1 109 ? -9.656 11.062 21.969 1 79 109 VAL A CA 1
ATOM 874 C C . VAL A 1 109 ? -8.648 11.469 23.047 1 79 109 VAL A C 1
ATOM 876 O O . VAL A 1 109 ? -8.82 11.133 24.219 1 79 109 VAL A O 1
ATOM 879 N N . ASP A 1 110 ? -7.523 12.102 22.656 1 74.69 110 ASP A N 1
ATOM 880 C CA . ASP A 1 110 ? -6.445 12.523 23.547 1 74.69 110 ASP A CA 1
ATOM 881 C C . ASP A 1 110 ? -5.984 13.938 23.219 1 74.69 110 ASP A C 1
ATOM 883 O O . ASP A 1 110 ? -5.262 14.148 22.234 1 74.69 110 ASP A O 1
ATOM 887 N N . THR A 1 111 ? -6.18 14.836 24.109 1 69.69 111 THR A N 1
ATOM 888 C CA . THR A 1 111 ? -5.965 16.25 23.828 1 69.69 111 THR A CA 1
ATOM 889 C C . THR A 1 111 ? -4.562 16.688 24.234 1 69.69 111 THR A C 1
ATOM 891 O O . THR A 1 111 ? -4.129 17.797 23.922 1 69.69 111 THR A O 1
ATOM 894 N N . HIS A 1 112 ? -3.838 15.867 24.859 1 72.5 112 HIS A N 1
ATOM 895 C CA . HIS A 1 112 ? -2.604 16.328 25.484 1 72.5 112 HIS A CA 1
ATOM 896 C C . HIS A 1 112 ? -1.448 16.328 24.5 1 72.5 112 HIS A C 1
ATOM 898 O O . HIS A 1 112 ? -0.397 16.922 24.75 1 72.5 112 HIS A O 1
ATOM 904 N N . ALA A 1 113 ? -1.644 15.828 23.297 1 69.12 113 ALA A N 1
ATOM 905 C CA . ALA A 1 113 ? -0.486 15.648 22.438 1 69.12 113 ALA A CA 1
ATOM 906 C C . ALA A 1 113 ? -0.522 16.641 21.266 1 69.12 113 ALA A C 1
ATOM 908 O O . ALA A 1 113 ? 0.111 16.406 20.234 1 69.12 113 ALA A O 1
ATOM 909 N N . GLU A 1 114 ? -1.056 17.844 21.484 1 78.12 114 GLU A N 1
ATOM 910 C CA . GLU A 1 114 ? -1.358 18.719 20.359 1 78.12 114 GLU A CA 1
ATOM 911 C C . GLU A 1 114 ? -0.083 19.312 19.75 1 78.12 114 GLU A C 1
ATOM 913 O O . GLU A 1 114 ? 0.05 19.391 18.531 1 78.12 114 GLU A O 1
ATOM 918 N N . GLU A 1 115 ? 0.833 19.719 20.609 1 79.81 115 GLU A N 1
ATOM 919 C CA . GLU A 1 115 ? 2.07 20.297 20.094 1 79.81 115 GLU A CA 1
ATOM 920 C C . GLU A 1 115 ? 2.834 19.281 19.234 1 79.81 115 GLU A C 1
ATOM 922 O O . GLU A 1 115 ? 3.324 19.625 18.156 1 79.81 115 GLU A O 1
ATOM 927 N N . HIS A 1 116 ? 2.938 18.078 19.703 1 86.38 116 HIS A N 1
ATOM 928 C CA . HIS A 1 116 ? 3.631 17.031 18.969 1 86.38 116 HIS A CA 1
ATOM 929 C C . HIS A 1 116 ? 2.928 16.734 17.641 1 86.38 116 HIS A C 1
ATOM 931 O O . HIS A 1 116 ? 3.58 16.469 16.625 1 86.38 116 HIS A O 1
ATOM 937 N N . LEU A 1 117 ? 1.652 16.891 17.672 1 90.94 117 LEU A N 1
ATOM 938 C CA . LEU A 1 117 ? 0.87 16.625 16.469 1 90.94 117 LEU A CA 1
ATOM 939 C C . LEU A 1 117 ? 1.12 17.703 15.406 1 90.94 117 LEU A C 1
ATOM 941 O O . LEU A 1 117 ? 1.232 17.391 14.219 1 90.94 117 LEU A O 1
ATOM 945 N N . GLU A 1 118 ? 1.189 18.906 15.867 1 92.5 118 GLU A N 1
ATOM 946 C CA . GLU A 1 118 ? 1.448 20 14.938 1 92.5 118 GLU A CA 1
ATOM 947 C C . GLU A 1 118 ? 2.812 19.859 14.273 1 92.5 118 GLU A C 1
ATOM 949 O O . GLU A 1 118 ? 2.955 20.109 13.078 1 92.5 118 GLU A O 1
ATOM 954 N N . LEU A 1 119 ? 3.805 19.484 15.047 1 95.44 119 LEU A N 1
ATOM 955 C CA . LEU A 1 119 ? 5.137 19.266 14.492 1 95.44 119 LEU A CA 1
ATOM 956 C C . LEU A 1 119 ? 5.105 18.156 13.438 1 95.44 119 LEU A C 1
ATOM 958 O O . LEU A 1 119 ? 5.77 18.281 12.398 1 95.44 119 LEU A O 1
ATOM 962 N N . LEU A 1 120 ? 4.363 17.125 13.727 1 97 120 LEU A N 1
ATOM 963 C CA . LEU A 1 120 ? 4.246 16.031 12.781 1 97 120 LEU A CA 1
ATOM 964 C C . LEU A 1 120 ? 3.518 16.469 11.516 1 97 120 LEU A C 1
ATOM 966 O O . LEU A 1 120 ? 3.932 16.125 10.406 1 97 120 LEU A O 1
ATOM 970 N N . ARG A 1 121 ? 2.502 17.25 11.633 1 97.31 121 ARG A N 1
ATOM 971 C CA . ARG A 1 121 ? 1.781 17.766 10.477 1 97.31 121 ARG A CA 1
ATOM 972 C C . ARG A 1 121 ? 2.691 18.625 9.609 1 97.31 121 ARG A C 1
ATOM 974 O O . ARG A 1 121 ? 2.672 18.516 8.375 1 97.31 121 ARG A O 1
ATOM 981 N N . ASP A 1 122 ? 3.469 19.453 10.25 1 98 122 ASP A N 1
ATOM 982 C CA . ASP A 1 122 ? 4.418 20.297 9.523 1 98 122 ASP A CA 1
ATOM 983 C C . ASP A 1 122 ? 5.438 19.438 8.766 1 98 122 ASP A C 1
ATOM 985 O O . ASP A 1 122 ? 5.762 19.734 7.613 1 98 122 ASP A O 1
ATOM 989 N N . ALA A 1 123 ? 5.934 18.438 9.43 1 98.75 123 ALA A N 1
ATOM 990 C CA . ALA A 1 123 ? 6.906 17.547 8.805 1 98.75 123 ALA A CA 1
ATOM 991 C C . ALA A 1 123 ? 6.297 16.828 7.598 1 98.75 123 ALA A C 1
ATOM 993 O O . ALA A 1 123 ? 6.953 16.656 6.57 1 98.75 123 ALA A O 1
ATOM 994 N N . LEU A 1 124 ? 5.07 16.422 7.707 1 98.81 124 LEU A N 1
ATOM 995 C CA . LEU A 1 124 ? 4.379 15.75 6.613 1 98.81 124 LEU A CA 1
ATOM 996 C C . LEU A 1 124 ? 4.168 16.688 5.434 1 98.81 124 LEU A C 1
ATOM 998 O O . LEU A 1 124 ? 4.258 16.281 4.277 1 98.81 124 LEU A O 1
ATOM 1002 N N . GLU A 1 125 ? 3.91 17.922 5.707 1 98.69 125 GLU A N 1
ATOM 1003 C CA . GLU A 1 125 ? 3.777 18.906 4.637 1 98.69 125 GLU A CA 1
ATOM 1004 C C . GLU A 1 125 ? 5.102 19.109 3.908 1 98.69 125 GLU A C 1
ATOM 1006 O O . GLU A 1 125 ? 5.137 19.172 2.678 1 98.69 125 GLU A O 1
ATOM 1011 N N . GLU A 1 126 ? 6.094 19.266 4.676 1 98.81 126 GLU A N 1
ATOM 1012 C CA . GLU A 1 126 ? 7.418 19.391 4.074 1 98.81 126 GLU A CA 1
ATOM 1013 C C . GLU A 1 126 ? 7.773 18.141 3.262 1 98.81 126 GLU A C 1
ATOM 1015 O O . GLU A 1 126 ? 8.352 18.25 2.18 1 98.81 126 GLU A O 1
ATOM 1020 N N . PHE A 1 127 ? 7.434 17.016 3.771 1 98.94 127 PHE A N 1
ATOM 1021 C CA . PHE A 1 127 ? 7.656 15.758 3.072 1 98.94 127 PHE A CA 1
ATOM 1022 C C . PHE A 1 127 ? 6.945 15.758 1.726 1 98.94 127 PHE A C 1
ATOM 1024 O O . PHE A 1 127 ? 7.516 15.336 0.717 1 98.94 127 PHE A O 1
ATOM 1031 N N . LYS A 1 128 ? 5.711 16.172 1.756 1 98.88 128 LYS A N 1
ATOM 1032 C CA . LYS A 1 128 ? 4.934 16.219 0.52 1 98.88 128 LYS A CA 1
ATOM 1033 C C . LYS A 1 128 ? 5.641 17.047 -0.545 1 98.88 128 LYS A C 1
ATOM 1035 O O . LYS A 1 128 ? 5.723 16.641 -1.707 1 98.88 128 LYS A O 1
ATOM 1040 N N . LEU A 1 129 ? 6.203 18.172 -0.186 1 98.81 129 LEU A N 1
ATOM 1041 C CA . LEU A 1 129 ? 6.902 19.031 -1.127 1 98.81 129 LEU A 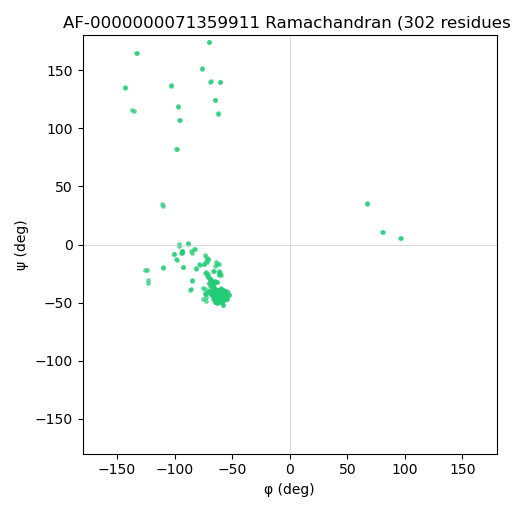CA 1
ATOM 1042 C C . LEU A 1 129 ? 8.141 18.344 -1.691 1 98.81 129 LEU A C 1
ATOM 1044 O O . LEU A 1 129 ? 8.375 18.375 -2.902 1 98.81 129 LEU A O 1
ATOM 1048 N N . LEU A 1 130 ? 8.891 17.719 -0.814 1 98.88 130 LEU A N 1
ATOM 1049 C CA . LEU A 1 130 ? 10.07 16.969 -1.245 1 98.88 130 LEU A CA 1
ATOM 1050 C C . LEU A 1 130 ? 9.672 15.797 -2.141 1 98.88 130 LEU A C 1
ATOM 1052 O O . LEU A 1 130 ? 10.336 15.523 -3.145 1 98.88 130 LEU A O 1
ATOM 1056 N N . PHE A 1 131 ? 8.617 15.141 -1.741 1 98.94 131 PHE A N 1
ATOM 1057 C CA . PHE A 1 131 ? 8.094 13.984 -2.461 1 98.94 131 PHE A CA 1
ATOM 1058 C C . PHE A 1 131 ? 7.727 14.359 -3.891 1 98.94 131 PHE A C 1
ATOM 1060 O O . PHE A 1 131 ? 8.102 13.664 -4.84 1 98.94 131 PHE A O 1
ATOM 1067 N N . VAL A 1 132 ? 7.023 15.43 -4.086 1 98.75 132 VAL A N 1
ATOM 1068 C CA . VAL A 1 132 ? 6.566 15.875 -5.398 1 98.75 132 VAL A CA 1
ATOM 1069 C C . VAL A 1 132 ? 7.77 16.156 -6.297 1 98.75 132 VAL A C 1
ATOM 1071 O O . VAL A 1 132 ? 7.793 15.734 -7.457 1 98.75 132 VAL A O 1
ATOM 1074 N N . GLU A 1 133 ? 8.758 16.828 -5.734 1 98.56 133 GLU A N 1
ATOM 1075 C CA . GLU A 1 133 ? 9.977 17.094 -6.5 1 98.56 133 GLU A CA 1
ATOM 1076 C C . GLU A 1 133 ? 10.703 15.797 -6.844 1 98.56 133 GLU A C 1
ATOM 1078 O O . GLU A 1 133 ? 11.227 15.648 -7.949 1 98.56 133 GLU A O 1
ATOM 1083 N N . TRP A 1 134 ? 10.734 14.93 -5.945 1 98.75 134 TRP A N 1
ATOM 1084 C CA . TRP A 1 134 ? 11.422 13.648 -6.086 1 98.75 134 TRP A CA 1
ATOM 1085 C C . TRP A 1 134 ? 10.805 12.82 -7.203 1 98.75 134 TRP A C 1
ATOM 1087 O O . TRP A 1 134 ? 11.516 12.289 -8.062 1 98.75 134 TRP A O 1
ATOM 1097 N N . VAL A 1 135 ? 9.484 12.703 -7.289 1 98.19 135 VAL A N 1
ATOM 1098 C CA . VAL A 1 135 ? 8.797 11.844 -8.25 1 98.19 135 VAL A CA 1
ATOM 1099 C C . VAL A 1 135 ? 8.961 12.398 -9.656 1 98.19 135 VAL A C 1
ATOM 1101 O O . VAL A 1 135 ? 9.008 11.648 -10.633 1 98.19 135 VAL A O 1
ATOM 1104 N N . LYS A 1 136 ? 9.109 13.688 -9.82 1 97 136 LYS A N 1
ATOM 1105 C CA . LYS A 1 136 ? 9.328 14.32 -11.117 1 97 136 LYS A CA 1
ATOM 1106 C C . LYS A 1 136 ? 10.609 13.805 -11.773 1 97 136 LYS A C 1
ATOM 1108 O O . LYS A 1 136 ? 10.766 13.875 -12.992 1 97 136 LYS A O 1
ATOM 1113 N N . GLY A 1 137 ? 11.469 13.359 -10.93 1 96.75 137 GLY A N 1
ATOM 1114 C CA . GLY A 1 137 ? 12.758 12.93 -11.438 1 96.75 137 GLY A CA 1
ATOM 1115 C C . GLY A 1 137 ? 12.75 11.508 -11.969 1 96.75 137 GLY A C 1
ATOM 1116 O O . GLY A 1 137 ? 13.758 11.031 -12.5 1 96.75 137 GLY A O 1
ATOM 1117 N N . PHE A 1 138 ? 11.648 10.797 -11.859 1 97.12 138 PHE A N 1
ATOM 1118 C CA . PHE A 1 138 ? 11.578 9.422 -12.359 1 97.12 138 PHE A CA 1
ATOM 1119 C C . PHE A 1 138 ? 11.625 9.398 -13.883 1 97.12 138 PHE A C 1
ATOM 1121 O O . PHE A 1 138 ? 11.016 10.242 -14.539 1 97.12 138 PHE A O 1
ATOM 1128 N N . ASP A 1 139 ? 12.344 8.43 -14.469 1 96.12 139 ASP A N 1
ATOM 1129 C CA . ASP A 1 139 ? 12.453 8.266 -15.914 1 96.12 139 ASP A CA 1
ATOM 1130 C C . ASP A 1 139 ? 11.438 7.246 -16.422 1 96.12 139 ASP A C 1
ATOM 1132 O O . ASP A 1 139 ? 11.633 6.039 -16.266 1 96.12 139 ASP A O 1
ATOM 1136 N N . PRO A 1 140 ? 10.383 7.711 -17.109 1 94.88 140 PRO A N 1
ATOM 1137 C CA . PRO A 1 140 ? 9.336 6.781 -17.531 1 94.88 140 PRO A CA 1
ATOM 1138 C C . PRO A 1 140 ? 9.781 5.895 -18.703 1 94.88 140 PRO A C 1
ATOM 1140 O O . PRO A 1 140 ? 9.086 4.945 -19.062 1 94.88 140 PRO A O 1
ATOM 1143 N N . SER A 1 141 ? 10.852 6.141 -19.281 1 94.69 141 SER A N 1
ATOM 1144 C CA . SER A 1 141 ? 11.32 5.367 -20.422 1 94.69 141 SER A CA 1
ATOM 1145 C C . SER A 1 141 ? 12 4.074 -19.984 1 94.69 141 SER A C 1
ATOM 1147 O O . SER A 1 141 ? 12.164 3.15 -20.781 1 94.69 141 SER A O 1
ATOM 1149 N N . HIS A 1 142 ? 12.414 4.047 -18.781 1 94.62 142 HIS A N 1
ATOM 1150 C CA . HIS A 1 142 ? 13.078 2.859 -18.25 1 94.62 142 HIS A CA 1
ATOM 1151 C C . HIS A 1 142 ? 12.109 2.002 -17.438 1 94.62 142 HIS A C 1
ATOM 1153 O O . HIS A 1 142 ? 12.094 2.062 -16.203 1 94.62 142 HIS A O 1
ATOM 1159 N N . LYS A 1 143 ? 11.367 1.221 -18.078 1 94.75 143 LYS A N 1
ATOM 1160 C CA . LYS A 1 143 ? 10.367 0.381 -17.438 1 94.75 143 LYS A CA 1
ATOM 1161 C C . LYS A 1 143 ? 10.266 -0.983 -18.109 1 94.75 143 LYS A C 1
ATOM 1163 O O . LYS A 1 143 ? 10.359 -1.083 -19.328 1 94.75 143 LYS A O 1
ATOM 1168 N N . TYR A 1 144 ? 10.219 -1.979 -17.312 1 95 144 TYR A N 1
ATOM 1169 C CA . TYR A 1 144 ? 9.93 -3.336 -17.766 1 95 144 TYR A CA 1
ATOM 1170 C C . TYR A 1 144 ? 8.461 -3.676 -17.578 1 95 144 TYR A C 1
ATOM 1172 O O . TYR A 1 144 ? 7.934 -3.613 -16.469 1 95 144 TYR A O 1
ATOM 1180 N N . ASP A 1 145 ? 7.812 -3.965 -18.688 1 96.31 145 ASP A N 1
ATOM 1181 C CA . ASP A 1 145 ? 6.41 -4.371 -18.609 1 96.31 145 ASP A CA 1
ATOM 1182 C C . ASP A 1 145 ? 6.258 -5.668 -17.812 1 96.31 145 ASP A C 1
ATOM 1184 O O . ASP A 1 145 ? 6.621 -6.742 -18.297 1 96.31 145 ASP A O 1
ATOM 1188 N N . ASP A 1 146 ? 5.637 -5.582 -16.672 1 96.25 146 ASP A N 1
ATOM 1189 C CA . ASP A 1 146 ? 5.512 -6.746 -15.789 1 96.25 146 ASP A CA 1
ATOM 1190 C C . ASP A 1 146 ? 4.168 -7.441 -15.992 1 96.25 146 ASP A C 1
ATOM 1192 O O . ASP A 1 146 ? 3.824 -8.367 -15.25 1 96.25 146 ASP A O 1
ATOM 1196 N N . GLY A 1 147 ? 3.326 -6.965 -16.828 1 97.31 147 GLY A N 1
ATOM 1197 C CA . GLY A 1 147 ? 2.113 -7.656 -17.25 1 97.31 147 GLY A CA 1
ATOM 1198 C C . GLY A 1 147 ? 0.885 -7.215 -16.469 1 97.31 147 GLY A C 1
ATOM 1199 O O . GLY A 1 147 ? -0.209 -7.742 -16.688 1 97.31 147 GLY A O 1
ATOM 1200 N N . TRP A 1 148 ? 0.973 -6.207 -15.602 1 98.19 148 TRP A N 1
ATOM 1201 C CA . TRP A 1 148 ? -0.156 -5.816 -14.766 1 98.19 148 TRP A CA 1
ATOM 1202 C C . TRP A 1 148 ? -0.857 -4.59 -15.344 1 98.19 148 TRP A C 1
ATOM 1204 O O . TRP A 1 148 ? -1.916 -4.184 -14.852 1 98.19 148 TRP A O 1
ATOM 1214 N N . GLY A 1 149 ? -0.26 -3.99 -16.359 1 96.88 149 GLY A N 1
ATOM 1215 C CA . GLY A 1 149 ? -0.941 -2.939 -17.094 1 96.88 149 GLY A CA 1
ATOM 1216 C C . GLY A 1 149 ? -0.883 -1.59 -16.406 1 96.88 149 GLY A C 1
ATOM 1217 O O . GLY A 1 149 ? -1.611 -0.666 -16.766 1 96.88 149 GLY A O 1
ATOM 1218 N N . LEU A 1 150 ? -0.058 -1.481 -15.375 1 97 150 LEU A N 1
ATOM 1219 C CA . LEU A 1 150 ? 0.052 -0.214 -14.656 1 97 150 LEU A CA 1
ATOM 1220 C C . LEU A 1 150 ? 1.33 0.521 -15.047 1 97 150 L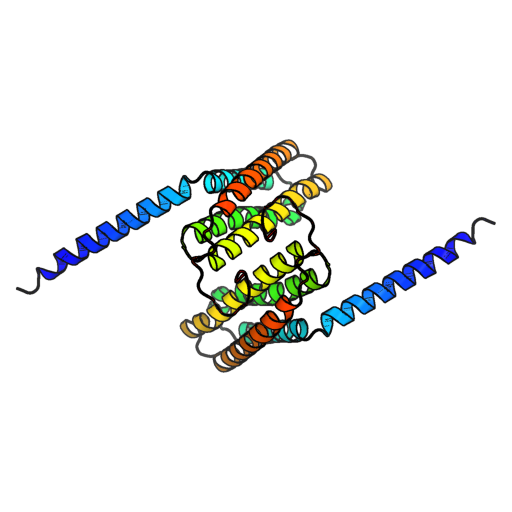EU A C 1
ATOM 1222 O O . LEU A 1 150 ? 2.379 -0.102 -15.227 1 97 150 LEU A O 1
ATOM 1226 N N . PHE A 1 151 ? 1.179 1.852 -15.258 1 95.5 151 PHE A N 1
ATOM 1227 C CA . PHE A 1 151 ? 2.291 2.764 -15.5 1 95.5 151 PHE A CA 1
ATOM 1228 C C . PHE A 1 151 ? 2.955 2.471 -16.844 1 95.5 151 PHE A C 1
ATOM 1230 O O . PHE A 1 151 ? 4.18 2.566 -16.969 1 95.5 151 PHE A O 1
ATOM 1237 N N . LEU A 1 152 ? 2.227 2.088 -17.812 1 91.25 152 LEU A N 1
ATOM 1238 C CA . LEU A 1 152 ? 2.77 1.74 -19.109 1 91.25 152 LEU A CA 1
ATOM 1239 C C . LEU A 1 152 ? 2.631 2.904 -20.094 1 91.25 152 LEU A C 1
ATOM 1241 O O . LEU A 1 152 ? 3.246 2.904 -21.156 1 91.25 152 LEU A O 1
ATOM 1245 N N . ASN A 1 153 ? 1.838 3.896 -19.719 1 77.69 153 ASN A N 1
ATOM 1246 C CA . ASN A 1 153 ? 1.636 4.996 -20.656 1 77.69 153 ASN A CA 1
ATOM 1247 C C . ASN A 1 153 ? 2.77 6.012 -20.578 1 77.69 153 ASN A C 1
ATOM 1249 O O . ASN A 1 153 ? 3.455 6.109 -19.562 1 77.69 153 ASN A O 1
ATOM 1253 N N . MET B 1 1 ? -49.219 20.391 15.953 1 31.52 1 MET B N 1
ATOM 1254 C CA . MET B 1 1 ? -49.281 19.984 14.555 1 31.52 1 MET B CA 1
ATOM 1255 C C . MET B 1 1 ? -47.875 19.609 14.062 1 31.52 1 MET B C 1
ATOM 1257 O O . MET B 1 1 ? -47.625 19.594 12.859 1 31.52 1 MET B O 1
ATOM 1261 N N . TRP B 1 2 ? -46.75 19.562 14.867 1 46.59 2 TRP B N 1
ATOM 1262 C CA . TRP B 1 2 ? -45.312 19.375 14.695 1 46.59 2 TRP B CA 1
ATOM 1263 C C . TRP B 1 2 ? -45 17.938 14.312 1 46.59 2 TRP B C 1
ATOM 1265 O O . TRP B 1 2 ? -43.812 17.562 14.234 1 46.59 2 TRP B O 1
ATOM 1275 N N . ASN B 1 3 ? -45.875 16.906 14.375 1 46.88 3 ASN B N 1
ATOM 1276 C CA . ASN B 1 3 ? -45.625 15.477 14.203 1 46.88 3 ASN B CA 1
ATOM 1277 C C . ASN B 1 3 ? -45.312 15.133 12.75 1 46.88 3 ASN B C 1
ATOM 1279 O O . ASN B 1 3 ? -45.031 13.977 12.43 1 46.88 3 ASN B O 1
ATOM 1283 N N . ASP B 1 4 ? -45.812 15.898 11.75 1 43.66 4 ASP B N 1
ATOM 1284 C CA . ASP B 1 4 ? -45.781 15.367 10.398 1 43.66 4 ASP B CA 1
ATOM 1285 C C . ASP B 1 4 ? -44.375 15.492 9.789 1 43.66 4 ASP B C 1
ATOM 1287 O O . ASP B 1 4 ? -44.188 15.273 8.586 1 43.66 4 ASP B O 1
ATOM 1291 N N . PHE B 1 5 ? -43.5 16.266 10.25 1 47.31 5 PHE B N 1
ATOM 1292 C CA . PHE B 1 5 ? -42.188 16.359 9.586 1 47.31 5 PHE B CA 1
ATOM 1293 C C . PHE B 1 5 ? -41.438 15.047 9.664 1 47.31 5 PHE B C 1
ATOM 1295 O O . PHE B 1 5 ? -40.312 14.938 9.172 1 47.31 5 PHE B O 1
ATOM 1302 N N . GLU B 1 6 ? -41.844 14.078 10.531 1 46.44 6 GLU B N 1
ATOM 1303 C CA . GLU B 1 6 ? -41.094 12.828 10.578 1 46.44 6 GLU B CA 1
ATOM 1304 C C . GLU B 1 6 ? -41.219 12.062 9.266 1 46.44 6 GLU B C 1
ATOM 1306 O O . GLU B 1 6 ? -40.594 11.008 9.094 1 46.44 6 GLU B O 1
ATOM 1311 N N . ASP B 1 7 ? -42.188 12.266 8.5 1 49.44 7 ASP B N 1
ATOM 1312 C CA . ASP B 1 7 ? -42.438 11.312 7.43 1 49.44 7 ASP B CA 1
ATOM 1313 C C . ASP B 1 7 ? -41.406 11.422 6.32 1 49.44 7 ASP B C 1
ATOM 1315 O O . ASP B 1 7 ? -41.094 10.438 5.656 1 49.44 7 ASP B O 1
ATOM 1319 N N . ASP B 1 8 ? -41.094 12.672 5.902 1 47.84 8 ASP B N 1
ATOM 1320 C CA . ASP B 1 8 ? -40.344 12.773 4.645 1 47.84 8 ASP B CA 1
ATOM 1321 C C . ASP B 1 8 ? -38.906 12.336 4.812 1 47.84 8 ASP B C 1
ATOM 1323 O O . ASP B 1 8 ? -38.188 12.133 3.828 1 47.84 8 ASP B O 1
ATOM 1327 N N . ASP B 1 9 ? -38.344 12.375 5.988 1 52.03 9 ASP B N 1
ATOM 1328 C CA . ASP B 1 9 ? -36.969 11.961 6.137 1 52.03 9 ASP B CA 1
ATOM 1329 C C . ASP B 1 9 ? -36.812 10.453 5.977 1 52.03 9 ASP B C 1
ATOM 1331 O O . ASP B 1 9 ? -35.719 9.938 5.852 1 52.03 9 ASP B O 1
ATOM 1335 N N . SER B 1 10 ? -37.906 9.633 6.258 1 55.22 10 SER B N 1
ATOM 1336 C CA . SER B 1 10 ? -37.781 8.18 6.121 1 55.22 10 SER B CA 1
ATOM 1337 C C . SER B 1 10 ? -37.594 7.777 4.66 1 55.22 10 SER B C 1
ATOM 1339 O O . SER B 1 10 ? -36.938 6.789 4.363 1 55.22 10 SER B O 1
ATOM 1341 N N . TRP B 1 11 ? -38.219 8.438 3.797 1 54.5 11 TRP B N 1
ATOM 1342 C CA . TRP B 1 11 ? -38.125 8.078 2.387 1 54.5 11 TRP B CA 1
ATOM 1343 C C . TRP B 1 11 ? -36.688 8.297 1.877 1 54.5 11 TRP B C 1
ATOM 1345 O O . TRP B 1 11 ? -36.156 7.473 1.138 1 54.5 11 TRP B O 1
ATOM 1355 N N . ASP B 1 12 ? -36.094 9.422 2.256 1 56.84 12 ASP B N 1
ATOM 1356 C CA . ASP B 1 12 ? -34.75 9.727 1.804 1 56.84 12 ASP B CA 1
ATOM 1357 C C . ASP B 1 12 ? -33.75 8.766 2.428 1 56.84 12 ASP B C 1
ATOM 1359 O O . ASP B 1 12 ? -32.75 8.391 1.789 1 56.84 12 ASP B O 1
ATOM 1363 N N . GLU B 1 13 ? -34.125 8.344 3.629 1 58.28 13 GLU B N 1
ATOM 1364 C CA . GLU B 1 13 ? -33.219 7.391 4.289 1 58.28 13 GLU B CA 1
ATOM 1365 C C . GLU B 1 13 ? -33.344 6.004 3.664 1 58.28 13 GLU B C 1
ATOM 1367 O O . GLU B 1 13 ? -32.344 5.309 3.492 1 58.28 13 GLU B O 1
ATOM 1372 N N . GLU B 1 14 ? -34.594 5.523 3.457 1 58.91 14 GLU B N 1
ATOM 1373 C CA . GLU B 1 14 ? -34.812 4.23 2.812 1 58.91 14 GLU B CA 1
ATOM 1374 C C . GLU B 1 14 ? -34.125 4.176 1.45 1 58.91 14 GLU B C 1
ATOM 1376 O O . GLU B 1 14 ? -33.5 3.17 1.099 1 58.91 14 GLU B O 1
ATOM 1381 N N . ASP B 1 15 ? -34.281 5.293 0.751 1 62.19 15 ASP B N 1
ATOM 1382 C CA . ASP B 1 15 ? -33.656 5.391 -0.574 1 62.19 15 ASP B CA 1
ATOM 1383 C C . ASP B 1 15 ? -32.156 5.352 -0.485 1 62.19 15 ASP B C 1
ATOM 1385 O O . ASP B 1 15 ? -31.484 4.68 -1.28 1 62.19 15 ASP B O 1
ATOM 1389 N N . ASP B 1 16 ? -31.703 5.902 0.665 1 74.81 16 ASP B N 1
ATOM 1390 C CA . ASP B 1 16 ? -30.25 5.887 0.862 1 74.81 16 ASP B CA 1
ATOM 1391 C C . ASP B 1 16 ? -29.766 4.492 1.237 1 74.81 16 ASP B C 1
ATOM 1393 O O . ASP B 1 16 ? -28.719 4.043 0.757 1 74.81 16 ASP B O 1
ATOM 1397 N N . GLY B 1 17 ? -30.562 3.752 2.043 1 81.12 17 GLY B N 1
ATOM 1398 C CA . GLY B 1 17 ? -30.203 2.393 2.422 1 81.12 17 GLY B CA 1
ATOM 1399 C C . GLY B 1 17 ? -30.234 1.424 1.255 1 81.12 17 GLY B C 1
ATOM 1400 O O . GLY B 1 17 ? -29.328 0.595 1.111 1 81.12 17 GLY B O 1
ATOM 1401 N N . GLU B 1 18 ? -31.328 1.564 0.451 1 86.44 18 GLU B N 1
ATOM 1402 C CA . GLU B 1 18 ? -31.438 0.712 -0.73 1 86.44 18 GLU B CA 1
ATOM 1403 C C . GLU B 1 18 ? -30.297 0.993 -1.715 1 86.44 18 GLU B C 1
ATOM 1405 O O . GLU B 1 18 ? -29.781 0.071 -2.34 1 86.44 18 GLU B O 1
ATOM 1410 N N . GLY B 1 19 ? -30.016 2.232 -1.907 1 86.94 19 GLY B N 1
ATOM 1411 C CA . GLY B 1 19 ? -28.891 2.604 -2.746 1 86.94 19 GLY B CA 1
ATOM 1412 C C . GLY B 1 19 ? -27.578 2.014 -2.273 1 86.94 19 GLY B C 1
ATOM 1413 O O . GLY B 1 19 ? -26.797 1.485 -3.074 1 86.94 19 GLY B O 1
ATOM 1414 N N . TYR B 1 20 ? -27.375 2.137 -1.041 1 88.94 20 TYR B N 1
ATOM 1415 C CA . TYR B 1 20 ? -26.172 1.556 -0.438 1 88.94 20 TYR B CA 1
ATOM 1416 C C . TYR B 1 20 ? -26.141 0.047 -0.649 1 88.94 20 TYR B C 1
ATOM 1418 O O . TYR B 1 20 ? -25.094 -0.511 -1 1 88.94 20 TYR B O 1
ATOM 1426 N N . ARG B 1 21 ? -27.25 -0.607 -0.455 1 87.44 21 ARG B N 1
ATOM 1427 C CA . ARG B 1 21 ? -27.312 -2.055 -0.635 1 87.44 21 ARG B CA 1
ATOM 1428 C C . ARG B 1 21 ? -27.031 -2.439 -2.084 1 87.44 21 ARG B C 1
ATOM 1430 O O . ARG B 1 21 ? -26.312 -3.406 -2.348 1 87.44 21 ARG B O 1
ATOM 1437 N N . ARG B 1 22 ? -27.578 -1.733 -2.916 1 90.06 22 ARG B N 1
ATOM 1438 C CA . ARG B 1 22 ? -27.375 -2.008 -4.336 1 90.06 22 ARG B CA 1
ATOM 1439 C C . ARG B 1 22 ? -25.906 -1.83 -4.719 1 90.06 22 ARG B C 1
ATOM 1441 O O . ARG B 1 22 ? -25.375 -2.623 -5.492 1 90.06 22 ARG B O 1
ATOM 1448 N N . GLU B 1 23 ? -25.281 -0.834 -4.23 1 91.94 23 GLU B N 1
ATOM 1449 C CA . GLU B 1 23 ? -23.859 -0.588 -4.492 1 91.94 23 GLU B CA 1
ATOM 1450 C C . GLU B 1 23 ? -23 -1.708 -3.928 1 91.94 23 GLU B C 1
ATOM 1452 O O . GLU B 1 23 ? -22.047 -2.156 -4.578 1 91.94 23 GLU B O 1
ATOM 1457 N N . GLN B 1 24 ? -23.297 -2.152 -2.814 1 92.44 24 GLN B N 1
ATOM 1458 C CA . GLN B 1 24 ? -22.562 -3.25 -2.195 1 92.44 24 GLN B CA 1
ATOM 1459 C C . GLN B 1 24 ? -22.703 -4.531 -3.012 1 92.44 24 GLN B C 1
ATOM 1461 O O . GLN B 1 24 ? -21.734 -5.266 -3.195 1 92.44 24 GLN B O 1
ATOM 1466 N N . GLU B 1 25 ? -23.891 -4.801 -3.428 1 94 25 GLU B N 1
ATOM 1467 C CA . GLU B 1 25 ? -24.125 -5.984 -4.25 1 94 25 GLU B CA 1
ATOM 1468 C C . GLU B 1 25 ? -23.344 -5.91 -5.559 1 94 25 GLU B C 1
ATOM 1470 O O . GLU B 1 25 ? -22.797 -6.914 -6.023 1 94 25 GLU B O 1
ATOM 1475 N N . ARG B 1 26 ? -23.438 -4.738 -6.125 1 96.19 26 ARG B N 1
ATOM 1476 C CA . ARG B 1 26 ? -22.672 -4.531 -7.352 1 96.19 26 ARG B CA 1
ATOM 1477 C C . ARG B 1 26 ? -21.203 -4.852 -7.137 1 96.19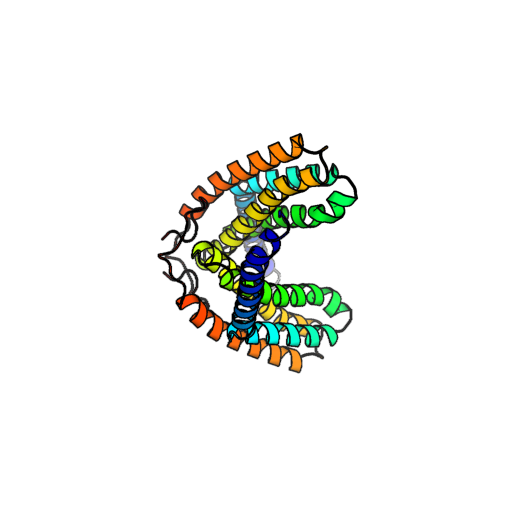 26 ARG B C 1
ATOM 1479 O O . ARG B 1 26 ? -20.594 -5.57 -7.934 1 96.19 26 ARG B O 1
ATOM 1486 N N . ILE B 1 27 ? -20.625 -4.367 -6.086 1 97.12 27 ILE B N 1
ATOM 1487 C CA . ILE B 1 27 ? -19.219 -4.57 -5.781 1 97.12 27 ILE B CA 1
ATOM 1488 C C . ILE B 1 27 ? -18.953 -6.047 -5.488 1 97.12 27 ILE B C 1
ATOM 1490 O O . ILE B 1 27 ? -18.016 -6.637 -6.035 1 97.12 27 ILE B O 1
ATOM 1494 N N . GLU B 1 28 ? -19.797 -6.641 -4.723 1 96.88 28 GLU B N 1
ATOM 1495 C CA . GLU B 1 28 ? -19.625 -8.023 -4.293 1 96.88 28 GLU B CA 1
ATOM 1496 C C . GLU B 1 28 ? -19.719 -8.984 -5.477 1 96.88 28 GLU B C 1
ATOM 1498 O O . GLU B 1 28 ? -19.047 -10.023 -5.492 1 96.88 28 GLU B O 1
ATOM 1503 N N . ASN B 1 29 ? -20.484 -8.664 -6.449 1 97.31 29 ASN B N 1
ATOM 1504 C CA . ASN B 1 29 ? -20.734 -9.57 -7.566 1 97.31 29 ASN B CA 1
ATOM 1505 C C . ASN B 1 29 ? -19.781 -9.305 -8.727 1 97.31 29 ASN B C 1
ATOM 1507 O O . ASN B 1 29 ? -19.781 -10.039 -9.719 1 97.31 29 ASN B O 1
ATOM 1511 N N . HIS B 1 30 ? -19 -8.273 -8.625 1 98.56 30 HIS B N 1
ATOM 1512 C CA . HIS B 1 30 ? -18.031 -7.98 -9.672 1 98.56 30 HIS B CA 1
ATOM 1513 C C . HIS B 1 30 ? -17.031 -9.125 -9.836 1 98.56 30 HIS B C 1
ATOM 1515 O O . HIS B 1 30 ? -16.562 -9.688 -8.844 1 98.56 30 HIS B O 1
ATOM 1521 N N . PRO B 1 31 ? -16.641 -9.492 -11.023 1 98.69 31 PRO B N 1
ATOM 1522 C CA . PRO B 1 31 ? -15.742 -10.625 -11.25 1 98.69 31 PRO B CA 1
ATOM 1523 C C . PRO B 1 31 ? -14.406 -10.477 -10.523 1 98.69 31 PRO B C 1
ATOM 1525 O O . PRO B 1 31 ? -13.875 -11.461 -10 1 98.69 31 PRO B O 1
ATOM 1528 N N . VAL B 1 32 ? -13.859 -9.289 -10.484 1 98.88 32 VAL B N 1
ATOM 1529 C CA . VAL B 1 32 ? -12.594 -9.055 -9.797 1 98.88 32 VAL B CA 1
ATOM 1530 C C . VAL B 1 32 ? -12.766 -9.328 -8.305 1 98.88 32 VAL B C 1
ATOM 1532 O O . VAL B 1 32 ? -11.906 -9.961 -7.684 1 98.88 32 VAL B O 1
ATOM 1535 N N . MET B 1 33 ? -13.836 -8.898 -7.719 1 98.88 33 MET B N 1
ATOM 1536 C CA . MET B 1 33 ? -14.102 -9.156 -6.305 1 98.88 33 MET B CA 1
ATOM 1537 C C . MET B 1 33 ? -14.312 -10.641 -6.047 1 98.88 33 MET B C 1
ATOM 1539 O O . MET B 1 33 ? -13.805 -11.188 -5.062 1 98.88 33 MET B O 1
ATOM 1543 N N . GLN B 1 34 ? -15.047 -11.25 -6.898 1 98.81 34 GLN B N 1
ATOM 1544 C CA . GLN B 1 34 ? -15.273 -12.688 -6.762 1 98.81 34 GLN B CA 1
ATOM 1545 C C . GLN B 1 34 ? -13.945 -13.445 -6.746 1 98.81 34 GLN B C 1
ATOM 1547 O O . GLN B 1 34 ? -13.742 -14.336 -5.914 1 98.81 34 GLN B O 1
ATOM 1552 N N . LYS B 1 35 ? -13.094 -13.078 -7.633 1 98.94 35 LYS B N 1
ATOM 1553 C CA . LYS B 1 35 ? -11.789 -13.734 -7.676 1 98.94 35 LYS B CA 1
ATOM 1554 C C . LYS B 1 35 ? -10.945 -13.375 -6.457 1 98.94 35 LYS B C 1
ATOM 1556 O O . LYS B 1 35 ? -10.219 -14.219 -5.926 1 98.94 35 LYS B O 1
ATOM 1561 N N . ALA B 1 36 ? -10.977 -12.109 -6.016 1 98.94 36 ALA B N 1
ATOM 1562 C CA . ALA B 1 36 ? -10.273 -11.695 -4.801 1 98.94 36 ALA B CA 1
ATOM 1563 C C . ALA B 1 36 ? -10.75 -12.492 -3.592 1 98.94 36 ALA B C 1
ATOM 1565 O O . ALA B 1 36 ? -9.938 -12.938 -2.775 1 98.94 36 ALA B O 1
ATOM 1566 N N . LYS B 1 37 ? -12.008 -12.688 -3.492 1 98.81 37 LYS B N 1
ATOM 1567 C CA . LYS B 1 37 ? -12.562 -13.477 -2.396 1 98.81 37 LYS B CA 1
ATOM 1568 C C . LYS B 1 37 ? -12.141 -14.938 -2.498 1 98.81 37 LYS B C 1
ATOM 1570 O O . LYS B 1 37 ? -11.875 -15.586 -1.482 1 98.81 37 LYS B O 1
ATOM 1575 N N . ASP B 1 38 ? -12.188 -15.453 -3.719 1 98.69 38 ASP B N 1
ATOM 1576 C CA . ASP B 1 38 ? -11.656 -16.797 -3.924 1 98.69 38 ASP B CA 1
ATOM 1577 C C . ASP B 1 38 ? -10.234 -16.906 -3.391 1 98.69 38 ASP B C 1
ATOM 1579 O O . ASP B 1 38 ? -9.898 -17.875 -2.701 1 98.69 38 ASP B O 1
ATOM 1583 N N . ILE B 1 39 ? -9.414 -15.906 -3.66 1 98.88 39 ILE B N 1
ATOM 1584 C CA . ILE B 1 39 ? -8.023 -15.867 -3.213 1 98.88 39 ILE B CA 1
ATOM 1585 C C . ILE B 1 39 ? -7.977 -15.836 -1.688 1 98.88 39 ILE B C 1
ATOM 1587 O O . ILE B 1 39 ? -7.188 -16.562 -1.071 1 98.88 39 ILE B O 1
ATOM 1591 N N . LEU B 1 40 ? -8.789 -15.023 -1.127 1 98.81 40 LEU B N 1
ATOM 1592 C CA . LEU B 1 40 ? -8.828 -14.938 0.329 1 98.81 40 LEU B CA 1
ATOM 1593 C C . LEU B 1 40 ? -9.188 -16.281 0.943 1 98.81 40 LEU B C 1
ATOM 1595 O O . LEU B 1 40 ? -8.516 -16.75 1.868 1 98.81 40 LEU B O 1
ATOM 1599 N N . HIS B 1 41 ? -10.188 -16.969 0.398 1 98.12 41 HIS B N 1
ATOM 1600 C CA . HIS B 1 41 ? -10.625 -18.266 0.907 1 98.12 41 HIS B CA 1
ATOM 1601 C C . HIS B 1 41 ? -9.539 -19.312 0.741 1 98.12 41 HIS B C 1
ATOM 1603 O O . HIS B 1 41 ? -9.273 -20.094 1.662 1 98.12 41 HIS B O 1
ATOM 1609 N N . LEU B 1 42 ? -8.938 -19.359 -0.407 1 97.56 42 LEU B N 1
ATOM 1610 C CA . LEU B 1 42 ? -7.852 -20.297 -0.661 1 97.56 42 LEU B CA 1
ATOM 1611 C C . LEU B 1 42 ? -6.676 -20.047 0.276 1 97.56 42 LEU B C 1
ATOM 1613 O O . LEU B 1 42 ? -6.055 -20.984 0.771 1 97.56 42 LEU B O 1
ATOM 1617 N N . THR B 1 43 ? -6.363 -18.766 0.535 1 97.81 43 THR B N 1
ATOM 1618 C CA . THR B 1 43 ? -5.266 -18.406 1.427 1 97.81 43 THR B CA 1
ATOM 1619 C C . THR B 1 43 ? -5.555 -18.859 2.854 1 97.81 43 THR B C 1
ATOM 1621 O O . THR B 1 43 ? -4.676 -19.406 3.521 1 97.81 43 THR B O 1
ATOM 1624 N N . GLU B 1 44 ? -6.754 -18.625 3.26 1 96.88 44 GLU B N 1
ATOM 1625 C CA . GLU B 1 44 ? -7.148 -19.078 4.594 1 96.88 44 GLU B CA 1
ATOM 1626 C C . GLU B 1 44 ? -7.004 -20.578 4.738 1 96.88 44 GLU B C 1
ATOM 1628 O O . GLU B 1 44 ? -6.488 -21.062 5.75 1 96.88 44 GLU B O 1
ATOM 1633 N N . ALA B 1 45 ? -7.492 -21.281 3.768 1 94 45 ALA B N 1
ATOM 1634 C CA . ALA B 1 45 ? -7.383 -22.734 3.777 1 94 45 ALA B CA 1
ATOM 1635 C C . ALA B 1 45 ? -5.922 -23.188 3.805 1 94 45 ALA B C 1
ATOM 1637 O O . ALA B 1 45 ? -5.551 -24.078 4.57 1 94 45 ALA B O 1
ATOM 1638 N N . MET B 1 46 ? -5.152 -22.547 2.988 1 93.31 46 MET B N 1
ATOM 1639 C CA . MET B 1 46 ? -3.732 -22.875 2.904 1 93.31 46 MET B CA 1
ATOM 1640 C C . MET B 1 46 ? -3.031 -22.594 4.23 1 93.31 46 MET B C 1
ATOM 1642 O O . MET B 1 46 ? -2.275 -23.438 4.727 1 93.31 46 MET B O 1
ATOM 1646 N N . VAL B 1 47 ? -3.213 -21.438 4.762 1 93.88 47 VAL B N 1
ATOM 1647 C CA . VAL B 1 47 ? -2.582 -21.062 6.02 1 93.88 47 VAL B CA 1
ATOM 1648 C C . VAL B 1 47 ? -3.023 -22.016 7.129 1 93.88 47 VAL B C 1
ATOM 1650 O O . VAL B 1 47 ? -2.229 -22.375 8 1 93.88 47 VAL B O 1
ATOM 1653 N N . GLY B 1 48 ? -4.312 -22.438 7.109 1 92.31 48 GLY B N 1
ATOM 1654 C CA . GLY B 1 48 ? -4.832 -23.406 8.07 1 92.31 48 GLY B CA 1
ATOM 1655 C C . GLY B 1 48 ? -4.133 -24.75 8 1 92.31 48 GLY B C 1
ATOM 1656 O O . GLY B 1 48 ? -4.074 -25.469 8.992 1 92.31 48 GLY B O 1
ATOM 1657 N N . ALA B 1 49 ? -3.576 -25.078 6.848 1 88.94 49 ALA B N 1
ATOM 1658 C CA . ALA B 1 49 ? -2.949 -26.375 6.621 1 88.94 49 ALA B CA 1
ATOM 1659 C C . ALA B 1 49 ? -1.45 -26.312 6.902 1 88.94 49 ALA B C 1
ATOM 1661 O O . ALA B 1 49 ? -0.769 -27.344 6.879 1 88.94 49 ALA B O 1
ATOM 1662 N N . LEU B 1 50 ? -0.906 -25.125 7.191 1 90.19 50 LEU B N 1
ATOM 1663 C CA . LEU B 1 50 ? 0.527 -24.969 7.418 1 90.19 50 LEU B CA 1
ATOM 1664 C C . LEU B 1 50 ? 0.915 -25.484 8.797 1 90.19 50 LEU B C 1
ATOM 1666 O O . LEU B 1 50 ? 0.1 -25.484 9.727 1 90.19 50 LEU B O 1
ATOM 1670 N N . ASP B 1 51 ? 2.146 -25.938 8.891 1 90.12 51 ASP B N 1
ATOM 1671 C CA . ASP B 1 51 ? 2.656 -26.25 10.227 1 90.12 51 ASP B CA 1
ATOM 1672 C C . ASP B 1 51 ? 2.875 -24.984 11.039 1 90.12 51 ASP B C 1
ATOM 1674 O O . ASP B 1 51 ? 2.75 -23.875 10.508 1 90.12 51 ASP B O 1
ATOM 1678 N N . GLU B 1 52 ? 3.213 -25.109 12.266 1 91.56 52 GLU B N 1
ATOM 1679 C CA . GLU B 1 52 ? 3.268 -23.984 13.188 1 91.56 52 GLU B CA 1
ATOM 1680 C C . GLU B 1 52 ? 4.363 -23 12.789 1 91.56 52 GLU B C 1
ATOM 1682 O O . GLU B 1 52 ? 4.168 -21.781 12.844 1 91.56 52 GLU B O 1
ATOM 1687 N N . MET B 1 53 ? 5.488 -23.484 12.406 1 90.88 53 MET B N 1
ATOM 1688 C CA . MET B 1 53 ? 6.609 -22.625 12.031 1 90.88 53 MET B CA 1
ATOM 1689 C C . MET B 1 53 ? 6.27 -21.797 10.789 1 90.88 53 MET B C 1
ATOM 1691 O O . MET B 1 53 ? 6.48 -20.594 10.766 1 90.88 53 MET B O 1
ATOM 1695 N N . SER B 1 54 ? 5.719 -22.453 9.797 1 90.38 54 SER B N 1
ATOM 1696 C CA . SER B 1 54 ? 5.34 -21.781 8.555 1 90.38 54 SER B CA 1
ATOM 1697 C C . SER B 1 54 ? 4.227 -20.766 8.789 1 90.38 54 SER B C 1
ATOM 1699 O O . SER B 1 54 ? 4.215 -19.703 8.18 1 90.38 54 SER B O 1
ATOM 1701 N N . LYS B 1 55 ? 3.346 -21.125 9.617 1 93 55 LYS B N 1
ATOM 1702 C CA . LYS B 1 55 ? 2.252 -20.219 9.961 1 93 55 LYS B CA 1
ATOM 1703 C C . LYS B 1 55 ? 2.775 -18.953 10.633 1 93 55 LYS B C 1
ATOM 1705 O O . LYS B 1 55 ? 2.318 -17.844 10.328 1 93 55 LYS B O 1
ATOM 1710 N N . ASP B 1 56 ? 3.744 -19.172 11.461 1 93.5 56 ASP B N 1
ATOM 1711 C CA . ASP B 1 56 ? 4.332 -18.031 12.172 1 93.5 56 ASP B CA 1
ATOM 1712 C C . ASP B 1 56 ? 5.117 -17.141 11.219 1 93.5 56 ASP B C 1
ATOM 1714 O O . ASP B 1 56 ? 5.145 -15.922 11.383 1 93.5 56 ASP B O 1
ATOM 1718 N N . MET B 1 57 ? 5.656 -17.766 10.227 1 93.62 57 MET B N 1
ATOM 1719 C CA . MET B 1 57 ? 6.551 -17.031 9.328 1 93.62 57 MET B CA 1
ATOM 1720 C C . MET B 1 57 ? 5.762 -16.328 8.227 1 93.62 57 MET B C 1
ATOM 1722 O O . MET B 1 57 ? 6.105 -15.219 7.824 1 93.62 57 MET B O 1
ATOM 1726 N N . TYR B 1 58 ? 4.723 -17.016 7.738 1 94.12 58 TYR B N 1
ATOM 1727 C CA . TYR B 1 58 ? 4.141 -16.516 6.496 1 94.12 58 TYR B CA 1
ATOM 1728 C C . TYR B 1 58 ? 2.643 -16.281 6.648 1 94.12 58 TYR B C 1
ATOM 1730 O O . TYR B 1 58 ? 2.047 -15.516 5.895 1 94.12 58 TYR B O 1
ATOM 1738 N N . GLY B 1 59 ? 2.006 -16.922 7.613 1 95.56 59 GLY B N 1
ATOM 1739 C CA . GLY B 1 59 ? 0.555 -16.984 7.68 1 95.56 59 GLY B CA 1
ATOM 1740 C C . GLY B 1 59 ? -0.089 -15.609 7.781 1 95.56 59 GLY B C 1
ATOM 1741 O O . GLY B 1 59 ? -1.007 -15.289 7.023 1 95.56 59 GLY B O 1
ATOM 1742 N N . THR B 1 60 ? 0.421 -14.836 8.688 1 96.5 60 THR B N 1
ATOM 1743 C CA . THR B 1 60 ? -0.127 -13.5 8.914 1 96.5 60 THR B CA 1
ATOM 1744 C C . THR B 1 60 ? 0.028 -12.633 7.664 1 96.5 60 THR B C 1
ATOM 1746 O O . THR B 1 60 ? -0.912 -11.945 7.258 1 96.5 60 THR B O 1
ATOM 1749 N N . PHE B 1 61 ? 1.101 -12.695 7.008 1 96.38 61 PHE B N 1
ATOM 1750 C CA . PHE B 1 61 ? 1.375 -11.891 5.824 1 96.38 61 PHE B CA 1
ATOM 1751 C C . PHE B 1 61 ? 0.491 -12.32 4.66 1 96.38 61 PHE B C 1
ATOM 1753 O O . PHE B 1 61 ? -0.014 -11.484 3.91 1 96.38 61 PHE B O 1
ATOM 1760 N N . MET B 1 62 ? 0.325 -13.617 4.535 1 97.81 62 MET B N 1
ATOM 1761 C CA . MET B 1 62 ? -0.489 -14.133 3.438 1 97.81 62 MET B CA 1
ATOM 1762 C C . MET B 1 62 ? -1.946 -13.719 3.6 1 97.81 62 MET B C 1
ATOM 1764 O O . MET B 1 62 ? -2.572 -13.25 2.648 1 97.81 62 MET B O 1
ATOM 1768 N N . ILE B 1 63 ? -2.414 -13.797 4.82 1 98.56 63 ILE B N 1
ATOM 1769 C CA . ILE B 1 63 ? -3.795 -13.422 5.098 1 98.56 63 ILE B CA 1
ATOM 1770 C C . ILE B 1 63 ? -3.963 -11.914 4.914 1 98.56 63 ILE B C 1
ATOM 1772 O O . ILE B 1 63 ? -4.945 -11.461 4.32 1 98.56 63 ILE B O 1
ATOM 1776 N N . GLU B 1 64 ? -3.021 -11.164 5.383 1 98.06 64 GLU B N 1
ATOM 1777 C CA . GLU B 1 64 ? -3.061 -9.719 5.203 1 98.06 64 GLU B CA 1
ATOM 1778 C C . GLU B 1 64 ? -3.111 -9.344 3.725 1 98.06 64 GLU B C 1
ATOM 1780 O O . GLU B 1 64 ? -3.932 -8.523 3.316 1 98.06 64 GLU B O 1
ATOM 1785 N N . ASP B 1 65 ? -2.279 -9.945 2.889 1 98.69 65 ASP B N 1
ATOM 1786 C CA . ASP B 1 65 ? -2.26 -9.656 1.457 1 98.69 65 ASP B CA 1
ATOM 1787 C C . ASP B 1 65 ? -3.619 -9.938 0.821 1 98.69 65 ASP B C 1
ATOM 1789 O O . ASP B 1 65 ? -4.168 -9.094 0.116 1 98.69 65 ASP B O 1
ATOM 1793 N N . ALA B 1 66 ? -4.094 -11.109 1.149 1 98.88 66 ALA B N 1
ATOM 1794 C CA . ALA B 1 66 ? -5.367 -11.5 0.547 1 98.88 66 ALA B CA 1
ATOM 1795 C C . ALA B 1 66 ? -6.492 -10.578 0.996 1 98.88 66 ALA B C 1
ATOM 1797 O O . ALA B 1 66 ? -7.34 -10.18 0.19 1 98.88 66 ALA B O 1
ATOM 1798 N N . THR B 1 67 ? -6.512 -10.188 2.215 1 98.81 67 THR B N 1
ATOM 1799 C CA . THR B 1 67 ? -7.52 -9.297 2.771 1 98.81 67 THR B CA 1
ATOM 1800 C C . THR B 1 67 ? -7.426 -7.91 2.135 1 98.81 67 THR B C 1
ATOM 1802 O O . THR B 1 67 ? -8.445 -7.316 1.781 1 98.81 67 THR B O 1
ATOM 1805 N N . LEU B 1 68 ? -6.254 -7.418 1.937 1 98.69 68 LEU B N 1
ATOM 1806 C CA . LEU B 1 68 ? -6.047 -6.082 1.384 1 98.69 68 LEU B CA 1
ATOM 1807 C C . LEU B 1 68 ? -6.473 -6.031 -0.08 1 98.69 68 LEU B C 1
ATOM 1809 O O . LEU B 1 68 ? -6.988 -5.008 -0.544 1 98.69 68 LEU B O 1
ATOM 1813 N N . ILE B 1 69 ? -6.254 -7.129 -0.825 1 98.94 69 ILE B N 1
ATOM 1814 C CA . ILE B 1 69 ? -6.719 -7.16 -2.207 1 98.94 69 ILE B CA 1
ATOM 1815 C C . ILE B 1 69 ? -8.219 -6.879 -2.254 1 98.94 69 ILE B C 1
ATOM 1817 O O . ILE B 1 69 ? -8.672 -6.016 -3.01 1 98.94 69 ILE B O 1
ATOM 1821 N N . CYS B 1 70 ? -9 -7.523 -1.377 1 98.75 70 CYS B N 1
ATOM 1822 C CA . CYS B 1 70 ? -10.445 -7.332 -1.321 1 98.75 70 CYS B CA 1
ATOM 1823 C C . CYS B 1 70 ? -10.789 -5.902 -0.914 1 98.75 70 CYS B C 1
ATOM 1825 O O . CYS B 1 70 ? -11.602 -5.246 -1.562 1 98.75 70 CYS B O 1
ATOM 1827 N N . GLY B 1 71 ? -10.18 -5.473 0.11 1 98.62 71 GLY B N 1
ATOM 1828 C CA . GLY B 1 71 ? -10.477 -4.145 0.618 1 98.62 71 GLY B CA 1
ATOM 1829 C C . GLY B 1 71 ? -10.148 -3.041 -0.372 1 98.62 71 GLY B C 1
ATOM 1830 O O . GLY B 1 71 ? -10.922 -2.094 -0.53 1 98.62 71 GLY B O 1
ATOM 1831 N N . LYS B 1 72 ? -9.023 -3.158 -1.004 1 98.81 72 LYS B N 1
ATOM 1832 C CA . LYS B 1 72 ? -8.586 -2.123 -1.937 1 98.81 72 LYS B CA 1
ATOM 1833 C C . LYS B 1 72 ? -9.453 -2.117 -3.193 1 98.81 72 LYS B C 1
ATOM 1835 O O . LYS B 1 72 ? -9.711 -1.06 -3.771 1 98.81 72 LYS B O 1
ATOM 1840 N N . PHE B 1 73 ? -9.945 -3.311 -3.637 1 98.94 73 PHE B N 1
ATOM 1841 C CA . PHE B 1 73 ? -10.906 -3.332 -4.73 1 98.94 73 PHE B CA 1
ATOM 1842 C C . PHE B 1 73 ? -12.172 -2.582 -4.352 1 98.94 73 PHE B C 1
ATOM 1844 O O . PHE B 1 73 ? -12.672 -1.757 -5.125 1 98.94 73 PHE B O 1
ATOM 1851 N N . SER B 1 74 ? -12.719 -2.926 -3.152 1 98.69 74 SER B N 1
ATOM 1852 C CA . SER B 1 74 ? -13.906 -2.236 -2.666 1 98.69 74 SER B CA 1
ATOM 1853 C C . SER B 1 74 ? -13.688 -0.729 -2.605 1 98.69 74 SER B C 1
ATOM 1855 O O . SER B 1 74 ? -14.57 0.05 -2.975 1 98.69 74 SER B O 1
ATOM 1857 N N . GLY B 1 75 ? -12.523 -0.357 -2.193 1 98.19 75 GLY B N 1
ATOM 1858 C CA . GLY B 1 75 ? -12.18 1.056 -2.139 1 98.19 75 GLY B CA 1
ATOM 1859 C C . GLY B 1 75 ? -12.172 1.72 -3.504 1 98.19 75 GLY B C 1
ATOM 1860 O O . GLY B 1 75 ? -12.664 2.838 -3.658 1 98.19 75 GLY B O 1
ATOM 1861 N N . ALA B 1 76 ? -11.656 1.07 -4.449 1 98.56 76 ALA B N 1
ATOM 1862 C CA . ALA B 1 76 ? -11.586 1.609 -5.805 1 98.56 76 ALA B CA 1
ATOM 1863 C C . ALA B 1 76 ? -12.977 1.743 -6.414 1 98.56 76 ALA B C 1
ATOM 1865 O O . ALA B 1 76 ? -13.273 2.73 -7.09 1 98.56 76 ALA B O 1
ATOM 1866 N N . GLU B 1 77 ? -13.82 0.706 -6.148 1 98 77 GLU B N 1
ATOM 1867 C CA . GLU B 1 77 ? -15.164 0.694 -6.723 1 98 77 GLU B CA 1
ATOM 1868 C C . GLU B 1 77 ? -16.078 1.691 -6.016 1 98 77 GLU B C 1
ATOM 1870 O O . GLU B 1 77 ? -17.109 2.082 -6.555 1 98 77 GLU B O 1
ATOM 1875 N N . GLY B 1 78 ? -15.688 2.143 -4.828 1 95.62 78 GLY B N 1
ATOM 1876 C CA . GLY B 1 78 ? -16.5 3.064 -4.047 1 95.62 78 GLY B CA 1
ATOM 1877 C C . GLY B 1 78 ? -16.234 4.52 -4.375 1 95.62 78 GLY B C 1
ATOM 1878 O O . GLY B 1 78 ? -16.812 5.418 -3.771 1 95.62 78 GLY B O 1
ATOM 1879 N N . VAL B 1 79 ? -15.328 4.832 -5.32 1 96.31 79 VAL B N 1
ATOM 1880 C CA . VAL B 1 79 ? -14.977 6.207 -5.668 1 96.31 79 VAL B CA 1
ATOM 1881 C C . VAL B 1 79 ? -14.977 6.371 -7.188 1 96.31 79 VAL B C 1
ATOM 1883 O O . VAL B 1 79 ? -14.914 5.383 -7.922 1 96.31 79 VAL B O 1
ATOM 1886 N N . ASP B 1 80 ? -14.992 7.641 -7.641 1 95.44 80 ASP B N 1
ATOM 1887 C CA . ASP B 1 80 ? -14.938 7.922 -9.07 1 95.44 80 ASP B CA 1
ATOM 1888 C C . ASP B 1 80 ? -13.594 8.547 -9.461 1 95.44 80 ASP B C 1
ATOM 1890 O O . ASP B 1 80 ? -13.195 8.508 -10.625 1 95.44 80 ASP B O 1
ATOM 1894 N N . ASP B 1 81 ? -12.922 9.07 -8.547 1 97.69 81 ASP B N 1
ATOM 1895 C CA . ASP B 1 81 ? -11.672 9.797 -8.773 1 97.69 81 ASP B CA 1
ATOM 1896 C C . ASP B 1 81 ? -10.586 8.867 -9.312 1 97.69 81 ASP B C 1
ATOM 1898 O O . ASP B 1 81 ? -10.266 7.848 -8.695 1 97.69 81 ASP B O 1
ATOM 1902 N N . TYR B 1 82 ? -10 9.188 -10.461 1 98 82 TYR B N 1
ATOM 1903 C CA . TYR B 1 82 ? -9.023 8.367 -11.164 1 98 82 TYR B CA 1
ATOM 1904 C C . TYR B 1 82 ? -7.793 8.125 -10.289 1 98 82 TYR B C 1
ATOM 1906 O O . TYR B 1 82 ? -7.27 7.012 -10.242 1 98 82 TYR B O 1
ATOM 1914 N N . ILE B 1 83 ? -7.332 9.133 -9.586 1 98.19 83 ILE B N 1
ATOM 1915 C CA . ILE B 1 83 ? -6.129 9.023 -8.773 1 98.19 83 ILE B CA 1
ATOM 1916 C C . ILE B 1 83 ? -6.352 8 -7.656 1 98.19 83 ILE B C 1
ATOM 1918 O O . ILE B 1 83 ? -5.535 7.102 -7.461 1 98.19 83 ILE B O 1
ATOM 1922 N N . LEU B 1 84 ? -7.457 8.07 -7.008 1 98.38 84 LEU B N 1
ATOM 1923 C CA . LEU B 1 84 ? -7.773 7.156 -5.914 1 98.38 84 LEU B CA 1
ATOM 1924 C C . LEU B 1 84 ? -7.941 5.73 -6.43 1 98.38 84 LEU B C 1
ATOM 1926 O O . LEU B 1 84 ? -7.504 4.777 -5.785 1 98.38 84 LEU B O 1
ATOM 1930 N N . LYS B 1 85 ? -8.609 5.613 -7.57 1 98.56 85 LYS B N 1
ATOM 1931 C CA . LYS B 1 85 ? -8.758 4.281 -8.148 1 98.56 85 LYS B CA 1
ATOM 1932 C C . LYS B 1 85 ? -7.402 3.668 -8.477 1 98.56 85 LYS B C 1
ATOM 1934 O O . LYS B 1 85 ? -7.152 2.498 -8.18 1 98.56 85 LYS B O 1
ATOM 1939 N N . MET B 1 86 ? -6.508 4.473 -9.047 1 98.5 86 MET B N 1
ATOM 1940 C CA . MET B 1 86 ? -5.176 3.998 -9.406 1 98.5 86 MET B CA 1
ATOM 1941 C C . MET B 1 86 ? -4.379 3.615 -8.164 1 98.5 86 MET B C 1
ATOM 1943 O O . MET B 1 86 ? -3.676 2.604 -8.156 1 98.5 86 MET B O 1
ATOM 1947 N N . GLU B 1 87 ? -4.449 4.398 -7.098 1 98.75 87 GLU B N 1
ATOM 1948 C CA . GLU B 1 87 ? -3.773 4.055 -5.848 1 98.75 87 GLU B CA 1
ATOM 1949 C C . GLU B 1 87 ? -4.223 2.691 -5.336 1 98.75 87 GLU B C 1
ATOM 1951 O O . GLU B 1 87 ? -3.393 1.85 -4.984 1 98.75 87 GLU B O 1
ATOM 1956 N N . ASN B 1 88 ? -5.516 2.475 -5.324 1 98.81 88 ASN B N 1
ATOM 1957 C CA . ASN B 1 88 ? -6.051 1.197 -4.867 1 98.81 88 ASN B CA 1
ATOM 1958 C C . ASN B 1 88 ? -5.605 0.048 -5.766 1 98.81 88 ASN B C 1
ATOM 1960 O O . ASN B 1 88 ? -5.285 -1.039 -5.281 1 98.81 88 ASN B O 1
ATOM 1964 N N . ALA B 1 89 ? -5.578 0.305 -7.055 1 98.88 89 ALA B N 1
ATOM 1965 C CA . ALA B 1 89 ? -5.125 -0.717 -7.992 1 98.88 89 ALA B CA 1
ATOM 1966 C C . ALA B 1 89 ? -3.672 -1.1 -7.73 1 98.88 89 ALA B C 1
ATOM 1968 O O . ALA B 1 89 ? -3.318 -2.281 -7.762 1 98.88 89 ALA B O 1
ATOM 1969 N N . VAL B 1 90 ? -2.834 -0.084 -7.465 1 98.88 90 VAL B N 1
ATOM 1970 C CA . VAL B 1 90 ? -1.427 -0.345 -7.176 1 98.88 90 VAL B CA 1
ATOM 1971 C C . VAL B 1 90 ? -1.308 -1.219 -5.93 1 98.88 90 VAL B C 1
ATOM 1973 O O . VAL B 1 90 ? -0.529 -2.174 -5.906 1 98.88 90 VAL B O 1
ATOM 1976 N N . PHE B 1 91 ? -2.035 -0.933 -4.859 1 98.81 91 PHE B N 1
ATOM 1977 C CA . PHE B 1 91 ? -2.02 -1.737 -3.645 1 98.81 91 PHE B CA 1
ATOM 1978 C C . PHE B 1 91 ? -2.42 -3.178 -3.941 1 98.81 91 PHE B C 1
ATOM 1980 O O . PHE B 1 91 ? -1.762 -4.117 -3.49 1 98.81 91 PHE B O 1
ATOM 1987 N N . MET B 1 92 ? -3.488 -3.359 -4.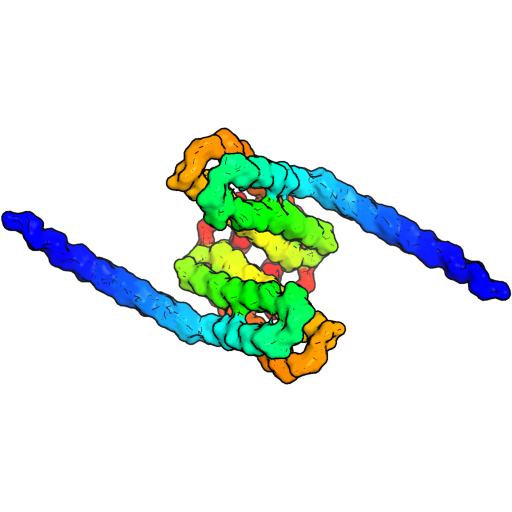703 1 98.94 92 MET B N 1
ATOM 1988 C CA . MET B 1 92 ? -3.955 -4.695 -5.059 1 98.94 92 MET B CA 1
ATOM 1989 C C . MET B 1 92 ? -2.863 -5.48 -5.777 1 98.94 92 MET B C 1
ATOM 1991 O O . MET B 1 92 ? -2.578 -6.625 -5.418 1 98.94 92 MET B O 1
ATOM 1995 N N . LYS B 1 93 ? -2.277 -4.84 -6.734 1 98.94 93 LYS B N 1
ATOM 1996 C CA . LYS B 1 93 ? -1.219 -5.469 -7.52 1 98.94 93 LYS B CA 1
ATOM 1997 C C . LYS B 1 93 ? -0.068 -5.922 -6.625 1 98.94 93 LYS B C 1
ATOM 1999 O O . LYS B 1 93 ? 0.352 -7.082 -6.688 1 98.94 93 LYS B O 1
ATOM 2004 N N . VAL B 1 94 ? 0.435 -5.004 -5.809 1 98.81 94 VAL B N 1
ATOM 2005 C CA . VAL B 1 94 ? 1.626 -5.289 -5.016 1 98.81 94 VAL B CA 1
ATOM 2006 C C . VAL B 1 94 ? 1.324 -6.398 -4.008 1 98.81 94 VAL B C 1
ATOM 2008 O O . VAL B 1 94 ? 2.152 -7.285 -3.789 1 98.81 94 VAL B O 1
ATOM 2011 N N . HIS B 1 95 ? 0.142 -6.379 -3.418 1 98.81 95 HIS B N 1
ATOM 2012 C CA . HIS B 1 95 ? -0.226 -7.422 -2.467 1 98.81 95 HIS B CA 1
ATOM 2013 C C . HIS B 1 95 ? -0.436 -8.758 -3.168 1 98.81 95 HIS B C 1
ATOM 2015 O O . HIS B 1 95 ? -0.083 -9.812 -2.627 1 98.81 95 HIS B O 1
ATOM 2021 N N . ALA B 1 96 ? -1.059 -8.742 -4.344 1 98.88 96 ALA B N 1
ATOM 2022 C CA . ALA B 1 96 ? -1.211 -9.969 -5.113 1 98.88 96 ALA B CA 1
ATOM 2023 C C . ALA B 1 96 ? 0.148 -10.57 -5.469 1 98.88 96 ALA B C 1
ATOM 2025 O O . ALA B 1 96 ? 0.36 -11.773 -5.336 1 98.88 96 ALA B O 1
ATOM 2026 N N . ARG B 1 97 ? 1.044 -9.688 -5.895 1 98.62 97 ARG B N 1
ATOM 2027 C CA . ARG B 1 97 ? 2.387 -10.141 -6.25 1 98.62 97 ARG B CA 1
ATOM 2028 C C . ARG B 1 97 ? 3.123 -10.68 -5.031 1 98.62 97 ARG B C 1
ATOM 2030 O O . ARG B 1 97 ? 3.811 -11.703 -5.117 1 98.62 97 ARG B O 1
ATOM 2037 N N . HIS B 1 98 ? 3.016 -9.992 -3.908 1 98.19 98 HIS B N 1
ATOM 2038 C CA . HIS B 1 98 ? 3.654 -10.453 -2.682 1 98.19 98 HIS B CA 1
ATOM 2039 C C . HIS B 1 98 ? 3.105 -11.812 -2.254 1 98.19 98 HIS B C 1
ATOM 2041 O O . HIS B 1 98 ? 3.869 -12.711 -1.898 1 98.19 98 HIS B O 1
ATOM 2047 N N . LEU B 1 99 ? 1.772 -12 -2.316 1 98.44 99 LEU B N 1
ATOM 2048 C CA . LEU B 1 99 ? 1.142 -13.273 -1.991 1 98.44 99 LEU B CA 1
ATOM 2049 C C . LEU B 1 99 ? 1.646 -14.375 -2.91 1 98.44 99 LEU B C 1
ATOM 2051 O O . LEU B 1 99 ? 1.978 -15.469 -2.449 1 98.44 99 LEU B O 1
ATOM 2055 N N . ASN B 1 100 ? 1.715 -14.055 -4.176 1 98.19 100 ASN B N 1
ATOM 2056 C CA . ASN B 1 100 ? 2.242 -15.016 -5.137 1 98.19 100 ASN B CA 1
ATOM 2057 C C . ASN B 1 100 ? 3.67 -15.43 -4.789 1 98.19 100 ASN B C 1
ATOM 2059 O O . ASN B 1 100 ? 4.008 -16.609 -4.836 1 98.19 100 ASN B O 1
ATOM 2063 N N . SER B 1 101 ? 4.492 -14.469 -4.453 1 96.56 101 SER B N 1
ATOM 2064 C CA . SER B 1 101 ? 5.867 -14.773 -4.062 1 96.56 101 SER B CA 1
ATOM 2065 C C . SER B 1 101 ? 5.91 -15.703 -2.861 1 96.56 101 SER B C 1
ATOM 2067 O O . SER B 1 101 ? 6.719 -16.641 -2.82 1 96.56 101 SER B O 1
ATOM 2069 N N . MET B 1 102 ? 5.078 -15.508 -1.93 1 94.94 102 MET B N 1
ATOM 2070 C CA . MET B 1 102 ? 5.051 -16.312 -0.716 1 94.94 102 MET B CA 1
ATOM 2071 C C . MET B 1 102 ? 4.668 -17.766 -1.035 1 94.94 102 MET B C 1
ATOM 2073 O O . MET B 1 102 ? 5.152 -18.688 -0.388 1 94.94 102 MET B O 1
ATOM 2077 N N . THR B 1 103 ? 3.803 -17.938 -2.062 1 94.31 103 THR B N 1
ATOM 2078 C CA . THR B 1 103 ? 3.42 -19.297 -2.438 1 94.31 103 THR B CA 1
ATOM 2079 C C . THR B 1 103 ? 4.641 -20.094 -2.887 1 94.31 103 THR B C 1
ATOM 2081 O O . THR B 1 103 ? 4.633 -21.328 -2.838 1 94.31 103 THR B O 1
ATOM 2084 N N . TYR B 1 104 ? 5.656 -19.438 -3.314 1 93 104 TYR B N 1
ATOM 2085 C CA . TYR B 1 104 ? 6.867 -20.125 -3.74 1 93 104 TYR B CA 1
ATOM 2086 C C . TYR B 1 104 ? 7.852 -20.25 -2.584 1 93 104 TYR B C 1
ATOM 2088 O O . TYR B 1 104 ? 8.758 -21.094 -2.625 1 93 104 TYR B O 1
ATOM 2096 N N . SER B 1 105 ? 7.695 -19.453 -1.596 1 91.75 105 SER B N 1
ATOM 2097 C CA . SER B 1 105 ? 8.602 -19.469 -0.45 1 91.75 105 SER B CA 1
ATOM 2098 C C . SER B 1 105 ? 8.18 -20.531 0.569 1 91.75 105 SER B C 1
ATOM 2100 O O . SER B 1 105 ? 9.031 -21.141 1.224 1 91.75 105 SER B O 1
ATOM 2102 N N . VAL B 1 106 ? 6.918 -20.844 0.724 1 90.19 106 VAL B N 1
ATOM 2103 C CA . VAL B 1 106 ? 6.355 -21.703 1.764 1 90.19 106 VAL B CA 1
ATOM 2104 C C . VAL B 1 106 ? 6.895 -23.125 1.61 1 90.19 106 VAL B C 1
ATOM 2106 O O . VAL B 1 106 ? 7.32 -23.734 2.588 1 90.19 106 VAL B O 1
ATOM 2109 N N . PRO B 1 107 ? 6.957 -23.688 0.4 1 86.38 107 PRO B N 1
ATOM 2110 C CA . PRO B 1 107 ? 7.43 -25.062 0.251 1 86.38 107 PRO B CA 1
ATOM 2111 C C . PRO B 1 107 ? 8.883 -25.234 0.694 1 86.38 107 PRO B C 1
ATOM 2113 O O . PRO B 1 107 ? 9.32 -26.359 0.962 1 86.38 107 PRO B O 1
ATOM 2116 N N . MET B 1 108 ? 9.539 -24.141 0.795 1 82.12 108 MET B N 1
ATOM 2117 C CA . MET B 1 108 ? 10.93 -24.203 1.232 1 82.12 108 MET B CA 1
ATOM 2118 C C . MET B 1 108 ? 11.023 -24.547 2.717 1 82.12 108 MET B C 1
ATOM 2120 O O . MET B 1 108 ? 12.07 -24.969 3.199 1 82.12 108 MET B O 1
ATOM 2124 N N . VAL B 1 109 ? 9.938 -24.422 3.381 1 79 109 VAL B N 1
ATOM 2125 C CA . VAL B 1 109 ? 9.93 -24.672 4.816 1 79 109 VAL B CA 1
ATOM 2126 C C . VAL B 1 109 ? 8.898 -25.75 5.148 1 79 109 VAL B C 1
ATOM 2128 O O . VAL B 1 109 ? 9.023 -26.453 6.152 1 79 109 VAL B O 1
ATOM 2131 N N . ASP B 1 110 ? 7.797 -25.844 4.371 1 75.31 110 ASP B N 1
ATOM 2132 C CA . ASP B 1 110 ? 6.703 -26.781 4.566 1 75.31 110 ASP B CA 1
ATOM 2133 C C . ASP B 1 110 ? 6.262 -27.391 3.238 1 75.31 110 ASP B C 1
ATOM 2135 O O . ASP B 1 110 ? 5.582 -26.734 2.443 1 75.31 110 ASP B O 1
ATOM 2139 N N . THR B 1 111 ? 6.43 -28.672 3.098 1 70.06 111 THR B N 1
ATOM 2140 C CA . THR B 1 111 ? 6.227 -29.328 1.806 1 70.06 111 THR B CA 1
ATOM 2141 C C . THR B 1 111 ? 4.812 -29.875 1.694 1 70.06 111 THR B C 1
ATOM 2143 O O . THR B 1 111 ? 4.398 -30.328 0.623 1 70.06 111 THR B O 1
ATOM 2146 N N . HIS B 1 112 ? 4.055 -29.844 2.701 1 71.38 112 HIS B N 1
ATOM 2147 C CA . HIS B 1 112 ? 2.805 -30.594 2.703 1 71.38 112 HIS B CA 1
ATOM 2148 C C . HIS B 1 112 ? 1.684 -29.797 2.037 1 71.38 112 HIS B C 1
ATOM 2150 O O . HIS B 1 112 ? 0.644 -30.359 1.688 1 71.38 112 HIS B O 1
ATOM 2156 N N . ALA B 1 113 ? 1.883 -28.562 1.689 1 68.81 113 ALA B N 1
ATOM 2157 C CA . ALA B 1 113 ? 0.738 -27.766 1.252 1 68.81 113 ALA B CA 1
ATOM 2158 C C . ALA B 1 113 ? 0.827 -27.453 -0.238 1 68.81 113 ALA B C 1
ATOM 2160 O O . ALA B 1 113 ? 0.24 -26.469 -0.708 1 68.81 113 ALA B O 1
ATOM 2161 N N . GLU B 1 114 ? 1.371 -28.391 -1.048 1 78.38 114 GLU B N 1
ATOM 2162 C CA . GLU B 1 114 ? 1.716 -28.047 -2.424 1 78.38 114 GLU B CA 1
ATOM 2163 C C . GLU B 1 114 ? 0.465 -27.906 -3.287 1 78.38 114 GLU B C 1
ATOM 2165 O O . GLU B 1 114 ? 0.368 -26.984 -4.105 1 78.38 114 GLU B O 1
ATOM 2170 N N . GLU B 1 115 ? -0.474 -28.828 -3.102 1 80.19 115 GLU B N 1
ATOM 2171 C CA . GLU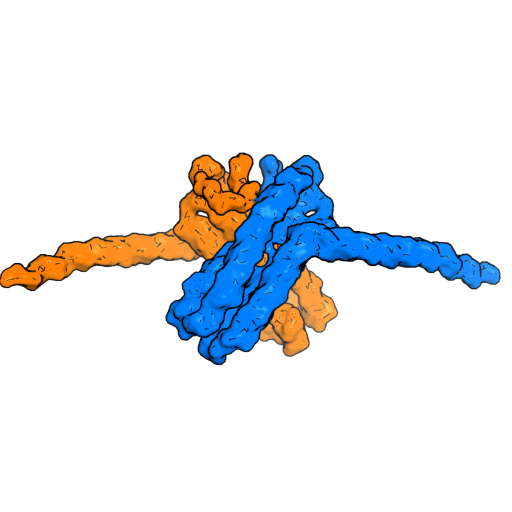 B 1 115 ? -1.69 -28.75 -3.904 1 80.19 115 GLU B CA 1
ATOM 2172 C C . GLU B 1 115 ? -2.439 -27.438 -3.648 1 80.19 115 GLU B C 1
ATOM 2174 O O . GLU B 1 115 ? -2.9 -26.797 -4.586 1 80.19 115 GLU B O 1
ATOM 2179 N N . HIS B 1 116 ? -2.566 -27.078 -2.406 1 86.69 116 HIS B N 1
ATOM 2180 C CA . HIS B 1 116 ? -3.252 -25.828 -2.049 1 86.69 116 HIS B CA 1
ATOM 2181 C C . HIS B 1 116 ? -2.518 -24.625 -2.607 1 86.69 116 HIS B C 1
ATOM 2183 O O . HIS B 1 116 ? -3.15 -23.656 -3.039 1 86.69 116 HIS B O 1
ATOM 2189 N N . LEU B 1 117 ? -1.229 -24.75 -2.686 1 90.94 117 LEU B N 1
ATOM 2190 C CA . LEU B 1 117 ? -0.42 -23.656 -3.201 1 90.94 117 LEU B CA 1
ATOM 2191 C C . LEU B 1 117 ? -0.635 -23.484 -4.699 1 90.94 117 LEU B C 1
ATOM 2193 O O . LEU B 1 117 ? -0.724 -22.344 -5.191 1 90.94 117 LEU B O 1
ATOM 2197 N N . GLU B 1 118 ? -0.712 -24.578 -5.375 1 92.62 118 GLU B N 1
ATOM 2198 C CA . GLU B 1 118 ? -0.938 -24.516 -6.816 1 92.62 118 GLU B CA 1
ATOM 2199 C C . GLU B 1 118 ? -2.289 -23.891 -7.137 1 92.62 118 GLU B C 1
ATOM 2201 O O . GLU B 1 118 ? -2.402 -23.094 -8.078 1 92.62 118 GLU B O 1
ATOM 2206 N N . LEU B 1 119 ? -3.309 -24.266 -6.387 1 95.5 119 LEU B N 1
ATOM 2207 C CA . LEU B 1 119 ? -4.629 -23.672 -6.582 1 95.5 119 LEU B CA 1
ATOM 2208 C C . LEU B 1 119 ? -4.59 -22.156 -6.367 1 95.5 119 LEU B C 1
ATOM 2210 O O . LEU B 1 119 ? -5.223 -21.406 -7.105 1 95.5 119 LEU B O 1
ATOM 2214 N N . LEU B 1 120 ? -3.855 -21.766 -5.359 1 97.06 120 LEU B N 1
ATOM 2215 C CA . LEU B 1 120 ? -3.729 -20.344 -5.066 1 97.06 120 LEU B CA 1
ATOM 2216 C C . LEU B 1 120 ? -2.971 -19.625 -6.18 1 97.06 120 LEU B C 1
ATOM 2218 O O . LEU B 1 120 ? -3.363 -18.531 -6.598 1 97.06 120 LEU B O 1
ATOM 2222 N N . ARG B 1 121 ? -1.939 -20.203 -6.707 1 97.31 121 ARG B N 1
ATOM 2223 C CA . ARG B 1 121 ? -1.188 -19.609 -7.812 1 97.31 121 ARG B CA 1
ATOM 2224 C C . ARG B 1 121 ? -2.07 -19.453 -9.047 1 97.31 121 ARG B C 1
ATOM 2226 O O . ARG B 1 121 ? -2.023 -18.406 -9.719 1 97.31 121 ARG B O 1
ATOM 2233 N N . ASP B 1 122 ? -2.859 -20.453 -9.312 1 98.06 122 ASP B N 1
ATOM 2234 C CA . ASP B 1 122 ? -3.783 -20.375 -10.445 1 98.06 122 ASP B CA 1
ATOM 2235 C C . ASP B 1 122 ? -4.793 -19.25 -10.258 1 98.06 122 ASP B C 1
ATOM 2237 O O . ASP B 1 122 ? -5.09 -18.516 -11.203 1 98.06 122 ASP B O 1
ATOM 2241 N N . ALA B 1 123 ? -5.316 -19.156 -9.07 1 98.75 123 ALA B N 1
ATOM 2242 C CA . ALA B 1 123 ? -6.285 -18.094 -8.773 1 98.75 123 ALA B CA 1
ATOM 2243 C C . ALA B 1 123 ? -5.656 -16.719 -8.938 1 98.75 123 ALA B C 1
ATOM 2245 O O . ALA B 1 123 ? -6.297 -15.797 -9.445 1 98.75 123 ALA B O 1
ATOM 2246 N N . LEU B 1 124 ? -4.43 -16.562 -8.531 1 98.81 124 LEU B N 1
ATOM 2247 C CA . LEU B 1 124 ? -3.723 -15.297 -8.648 1 98.81 124 LEU B CA 1
ATOM 2248 C C . LEU B 1 124 ? -3.477 -14.953 -10.109 1 98.81 124 LEU B C 1
ATOM 2250 O O . LEU B 1 124 ? -3.547 -13.781 -10.492 1 98.81 124 LEU B O 1
ATOM 2254 N N . GLU B 1 125 ? -3.221 -15.922 -10.906 1 98.69 125 GLU B N 1
ATOM 2255 C CA . GLU B 1 125 ? -3.053 -15.68 -12.336 1 98.69 125 GLU B CA 1
ATOM 2256 C C . GLU B 1 125 ? -4.359 -15.219 -12.977 1 98.69 125 GLU B C 1
ATOM 2258 O O . GLU B 1 125 ? -4.367 -14.289 -13.781 1 98.69 125 GLU B O 1
ATOM 2263 N N . GLU B 1 126 ? -5.371 -15.906 -12.648 1 98.88 126 GLU B N 1
ATOM 2264 C CA . GLU B 1 126 ? -6.68 -15.5 -13.141 1 98.88 126 GLU B CA 1
ATOM 2265 C C . GLU B 1 126 ? -7.031 -14.086 -12.672 1 98.88 126 GLU B C 1
ATOM 2267 O O . GLU B 1 126 ? -7.582 -13.297 -13.438 1 98.88 126 GLU B O 1
ATOM 2272 N N . PHE B 1 127 ? -6.711 -13.812 -11.469 1 98.94 127 PHE B N 1
ATOM 2273 C CA . PHE B 1 127 ? -6.934 -12.484 -10.906 1 98.94 127 PHE B CA 1
ATOM 2274 C C . PHE B 1 127 ? -6.191 -11.43 -11.719 1 98.94 127 PHE B C 1
ATOM 2276 O O . PHE B 1 127 ? -6.75 -10.367 -12.023 1 98.94 127 PHE B O 1
ATOM 2283 N N . LYS B 1 128 ? -4.941 -11.719 -12 1 98.88 128 LYS B N 1
ATOM 2284 C CA . LYS B 1 128 ? -4.141 -10.773 -12.781 1 98.88 128 LYS B CA 1
ATOM 2285 C C . LYS B 1 128 ? -4.816 -10.445 -14.109 1 98.88 128 LYS B C 1
ATOM 2287 O O . LYS B 1 128 ? -4.879 -9.281 -14.5 1 98.88 128 LYS B O 1
ATOM 2292 N N . LEU B 1 129 ? -5.375 -11.406 -14.781 1 98.81 129 LEU B N 1
ATOM 2293 C CA . LEU B 1 129 ? -6.043 -11.195 -16.062 1 98.81 129 LEU B CA 1
ATOM 2294 C C . LEU B 1 129 ? -7.273 -10.305 -15.883 1 98.81 129 LEU B C 1
ATOM 2296 O O . LEU B 1 129 ? -7.484 -9.375 -16.656 1 98.81 129 LEU B O 1
ATOM 2300 N N . LEU B 1 130 ? -8.055 -10.602 -14.867 1 98.88 130 LEU B N 1
ATOM 2301 C CA . LEU B 1 130 ? -9.234 -9.789 -14.578 1 98.88 130 LEU B CA 1
ATOM 2302 C C . LEU B 1 130 ? -8.836 -8.367 -14.195 1 98.88 130 LEU B C 1
ATOM 2304 O O . LEU B 1 130 ? -9.477 -7.402 -14.609 1 98.88 130 LEU B O 1
ATOM 2308 N N . PHE B 1 131 ? -7.789 -8.297 -13.414 1 98.94 131 PHE B N 1
ATOM 2309 C CA . PHE B 1 131 ? -7.266 -7.023 -12.938 1 98.94 131 PHE B CA 1
ATOM 2310 C C . PHE B 1 131 ? -6.855 -6.129 -14.102 1 98.94 131 PHE B C 1
ATOM 2312 O O . PHE B 1 131 ? -7.219 -4.953 -14.141 1 98.94 131 PHE B O 1
ATOM 2319 N N . VAL B 1 132 ? -6.133 -6.648 -15.047 1 98.75 132 VAL B N 1
ATOM 2320 C CA . VAL B 1 132 ? -5.637 -5.891 -16.188 1 98.75 132 VAL B CA 1
ATOM 2321 C C . VAL B 1 132 ? -6.816 -5.336 -17 1 98.75 132 VAL B C 1
ATOM 2323 O O . VAL B 1 132 ? -6.816 -4.168 -17.375 1 98.75 132 VAL B O 1
ATOM 2326 N N . GLU B 1 133 ? -7.812 -6.18 -17.203 1 98.56 133 GLU B N 1
ATOM 2327 C CA . GLU B 1 133 ? -9 -5.723 -17.906 1 98.56 133 GLU B CA 1
ATOM 2328 C C . GLU B 1 133 ? -9.742 -4.648 -17.109 1 98.56 133 GLU B C 1
ATOM 2330 O O . GLU B 1 133 ? -10.234 -3.678 -17.688 1 98.56 133 GLU B O 1
ATOM 2335 N N . TRP B 1 134 ? -9.812 -4.832 -15.883 1 98.75 134 TRP B N 1
ATOM 2336 C CA . TRP B 1 134 ? -10.516 -3.924 -14.977 1 98.75 134 TRP B CA 1
ATOM 2337 C C . TRP B 1 134 ? -9.875 -2.539 -14.992 1 98.75 134 TRP B C 1
ATOM 2339 O O . TRP B 1 134 ? -10.57 -1.528 -15.109 1 98.75 134 TRP B O 1
ATOM 2349 N N . VAL B 1 135 ? -8.547 -2.418 -14.93 1 98.19 135 VAL B N 1
ATOM 2350 C CA . VAL B 1 135 ? -7.84 -1.145 -14.828 1 98.19 135 VAL B CA 1
ATOM 2351 C C . VAL B 1 135 ? -7.973 -0.373 -16.141 1 98.19 135 VAL B C 1
ATOM 2353 O O . VAL B 1 135 ? -8.008 0.859 -16.141 1 98.19 135 VAL B O 1
ATOM 2356 N N . LYS B 1 136 ? -8.102 -1.032 -17.25 1 97 136 LYS B N 1
ATOM 2357 C CA . LYS B 1 136 ? -8.289 -0.394 -18.547 1 97 136 LYS B CA 1
ATOM 2358 C C . LYS B 1 136 ? -9.555 0.45 -18.562 1 97 136 LYS B C 1
ATOM 2360 O O . LYS B 1 136 ? -9.688 1.367 -19.391 1 97 136 LYS B O 1
ATOM 2365 N N . GLY B 1 137 ? -10.445 0.063 -17.734 1 96.69 137 GLY B N 1
ATOM 2366 C CA . GLY B 1 137 ? -11.734 0.741 -17.734 1 96.69 137 GLY B CA 1
ATOM 2367 C C . GLY B 1 137 ? -11.727 2.031 -16.938 1 96.69 137 GLY B C 1
ATOM 2368 O O . GLY B 1 137 ? -12.727 2.752 -16.906 1 96.69 137 GLY B O 1
ATOM 2369 N N . PHE B 1 138 ? -10.641 2.377 -16.281 1 97.12 138 PHE B N 1
ATOM 2370 C CA . PHE B 1 138 ? -10.57 3.609 -15.508 1 97.12 138 PHE B CA 1
ATOM 2371 C C . PHE B 1 138 ? -10.594 4.828 -16.422 1 97.12 138 PHE B C 1
ATOM 2373 O O . PHE B 1 138 ? -9.961 4.824 -17.484 1 97.12 138 PHE B O 1
ATOM 2380 N N . ASP B 1 139 ? -11.305 5.895 -16.031 1 96.06 139 ASP B N 1
ATOM 2381 C CA . ASP B 1 139 ? -11.383 7.141 -16.797 1 96.06 139 ASP B CA 1
ATOM 2382 C C . ASP B 1 139 ? -10.367 8.164 -16.281 1 96.06 139 ASP B C 1
ATOM 2384 O O . ASP B 1 139 ? -10.578 8.789 -15.234 1 96.06 139 ASP B O 1
ATOM 2388 N N . PRO B 1 140 ? -9.297 8.391 -17.047 1 94.88 140 PRO B N 1
ATOM 2389 C CA . PRO B 1 140 ? -8.25 9.289 -16.562 1 94.88 140 PRO B CA 1
ATOM 2390 C C . PRO B 1 140 ? -8.68 10.758 -16.578 1 94.88 140 PRO B C 1
ATOM 2392 O O . PRO B 1 140 ? -7.973 11.617 -16.047 1 94.88 140 PRO B O 1
ATOM 2395 N N . SER B 1 141 ? -9.727 11.086 -17.156 1 94.62 141 SER B N 1
ATOM 2396 C CA . SER B 1 141 ? -10.172 12.469 -17.266 1 94.62 141 SER B CA 1
ATOM 2397 C C . SER B 1 141 ? -10.875 12.922 -15.984 1 94.62 141 SER B C 1
ATOM 2399 O O . SER B 1 141 ? -11.031 14.125 -15.75 1 94.62 141 SER B O 1
ATOM 2401 N N . HIS B 1 142 ? -11.336 12.008 -15.234 1 94.5 142 HIS B N 1
ATOM 2402 C CA . HIS B 1 142 ? -12.023 12.328 -13.984 1 94.5 142 HIS B CA 1
ATOM 2403 C C . HIS B 1 142 ? -11.078 12.211 -12.789 1 94.5 142 HIS B C 1
ATOM 2405 O O . HIS B 1 142 ? -11.086 11.195 -12.086 1 94.5 142 HIS B O 1
ATOM 2411 N N . LYS B 1 143 ? -10.32 13.188 -12.539 1 94.69 143 LYS B N 1
ATOM 2412 C CA . LYS B 1 143 ? -9.344 13.18 -11.453 1 94.69 143 LYS B CA 1
ATOM 2413 C C . LYS B 1 143 ? -9.25 14.547 -10.789 1 94.69 143 LYS B C 1
ATOM 2415 O O . LYS B 1 143 ? -9.32 15.578 -11.461 1 94.69 143 LYS B O 1
ATOM 2420 N N . TYR B 1 144 ? -9.219 14.539 -9.516 1 94.88 144 TYR B N 1
ATOM 2421 C CA . TYR B 1 144 ? -8.938 15.727 -8.719 1 94.88 144 TYR B CA 1
ATOM 2422 C C . TYR B 1 144 ? -7.473 15.773 -8.305 1 94.88 144 TYR B C 1
ATOM 2424 O O . TYR B 1 144 ? -6.973 14.844 -7.66 1 94.88 144 TYR B O 1
ATOM 2432 N N . ASP B 1 145 ? -6.805 16.797 -8.75 1 96.31 145 ASP B N 1
ATOM 2433 C CA . ASP B 1 145 ? -5.41 16.969 -8.352 1 96.31 145 ASP B CA 1
ATOM 2434 C C . ASP B 1 145 ? -5.285 17.156 -6.844 1 96.31 145 ASP B C 1
ATOM 2436 O O . ASP B 1 145 ? -5.648 18.203 -6.309 1 96.31 145 ASP B O 1
ATOM 2440 N N . ASP B 1 146 ? -4.695 16.188 -6.184 1 96.25 146 ASP B N 1
ATOM 2441 C CA . ASP B 1 146 ? -4.602 16.219 -4.727 1 96.25 146 ASP B CA 1
ATOM 2442 C C . ASP B 1 146 ? -3.262 16.781 -4.273 1 96.25 146 ASP B C 1
ATOM 2444 O O . ASP B 1 146 ? -2.943 16.766 -3.082 1 96.25 146 ASP B O 1
ATOM 2448 N N . GLY B 1 147 ? -2.393 17.156 -5.148 1 97.31 147 GLY B N 1
ATOM 2449 C CA . GLY B 1 147 ? -1.18 17.891 -4.828 1 97.31 147 GLY B CA 1
ATOM 2450 C C . GLY B 1 147 ? 0.037 17 -4.676 1 97.31 147 GLY B C 1
ATOM 2451 O O . GLY B 1 147 ? 1.129 17.469 -4.359 1 97.31 147 GLY B O 1
ATOM 2452 N N . TRP B 1 148 ? -0.057 15.688 -4.941 1 98.19 148 TRP B N 1
ATOM 2453 C CA . TRP B 1 148 ? 1.058 14.773 -4.711 1 98.19 148 TRP B CA 1
ATOM 2454 C C . TRP B 1 148 ? 1.786 14.461 -6.016 1 98.19 148 TRP B C 1
ATOM 2456 O O . TRP B 1 148 ? 2.838 13.812 -6.008 1 98.19 148 TRP B O 1
ATOM 2466 N N . GLY B 1 149 ? 1.231 14.898 -7.113 1 96.94 149 GLY B N 1
ATOM 2467 C CA . GLY B 1 149 ? 1.939 14.82 -8.383 1 96.94 149 GLY B CA 1
ATOM 2468 C C . GLY B 1 149 ? 1.874 13.445 -9.023 1 96.94 149 GLY B C 1
ATOM 2469 O O . GLY B 1 149 ? 2.615 13.156 -9.969 1 96.94 149 GLY B O 1
ATOM 2470 N N . LEU B 1 150 ? 1.023 12.57 -8.492 1 97 150 LEU B N 1
ATOM 2471 C CA . LEU B 1 150 ? 0.907 11.227 -9.055 1 97 150 LEU B CA 1
ATOM 2472 C C . LEU B 1 150 ? -0.354 11.102 -9.906 1 97 150 LEU B C 1
ATOM 2474 O O . LEU B 1 150 ? -1.404 11.641 -9.547 1 97 150 LEU B O 1
ATOM 2478 N N . PHE B 1 151 ? -0.18 10.445 -11.078 1 95.56 151 PHE B N 1
ATOM 2479 C CA . PHE B 1 151 ? -1.276 10.086 -11.969 1 95.56 151 PHE B CA 1
ATOM 2480 C C . PHE B 1 151 ? -1.914 11.328 -12.57 1 95.56 151 PHE B C 1
ATOM 2482 O O . PHE B 1 151 ? -3.133 11.383 -12.758 1 95.56 151 PHE B O 1
ATOM 2489 N N . LEU B 1 152 ? -1.167 12.312 -12.844 1 91.44 152 LEU B N 1
ATOM 2490 C CA . LEU B 1 152 ? -1.685 13.57 -13.391 1 91.44 152 LEU B CA 1
ATOM 2491 C C . LEU B 1 152 ? -1.515 13.617 -14.898 1 91.44 152 LEU B C 1
ATOM 2493 O O . LEU B 1 152 ? -2.107 14.469 -15.57 1 91.44 152 LEU B O 1
ATOM 2497 N N . ASN B 1 153 ? -0.722 12.719 -15.453 1 77.75 153 ASN B N 1
ATOM 2498 C CA . ASN B 1 153 ? -0.492 12.781 -16.891 1 77.75 153 ASN B CA 1
ATOM 2499 C C . ASN B 1 153 ? -1.601 12.07 -17.656 1 77.75 153 ASN B C 1
ATOM 2501 O O . ASN B 1 153 ? -2.271 11.188 -17.125 1 77.75 153 ASN B O 1
#

Radius of gyration: 23.46 Å; Cα contacts (8 Å, |Δi|>4): 292; chains: 2; bounding box: 99×51×47 Å